Protein AF-A0A8S3F3X9-F1 (afdb_monomer)

Structure (mmCIF, N/CA/C/O backbone):
data_AF-A0A8S3F3X9-F1
#
_entry.id   AF-A0A8S3F3X9-F1
#
loop_
_atom_site.group_PDB
_atom_site.id
_atom_site.type_symbol
_atom_site.label_atom_id
_atom_site.label_alt_id
_atom_site.label_comp_id
_atom_site.label_asym_id
_atom_site.label_entity_id
_atom_site.label_seq_id
_atom_site.pdbx_PDB_ins_code
_atom_site.Cartn_x
_atom_site.Cartn_y
_atom_site.Cartn_z
_atom_site.occupancy
_atom_site.B_iso_or_equiv
_atom_site.auth_seq_id
_atom_site.auth_comp_id
_atom_site.auth_asym_id
_atom_site.auth_atom_id
_atom_site.pdbx_PDB_model_num
ATOM 1 N N . ASN A 1 1 ? 0.896 12.180 5.591 1.00 56.56 1 ASN A N 1
ATOM 2 C CA . ASN A 1 1 ? -0.031 13.074 6.330 1.00 56.56 1 ASN A CA 1
ATOM 3 C C . ASN A 1 1 ? -1.371 12.429 6.670 1.00 56.56 1 ASN A C 1
ATOM 5 O O . ASN A 1 1 ? -1.811 12.623 7.792 1.00 56.56 1 ASN A O 1
ATOM 9 N N . SER A 1 2 ? -2.012 11.654 5.786 1.00 62.88 2 SER A N 1
ATOM 10 C CA . SER A 1 2 ? -3.289 10.974 6.093 1.00 62.88 2 SER A CA 1
ATOM 11 C C . SER A 1 2 ? -3.155 9.834 7.113 1.00 62.88 2 SER A C 1
ATOM 13 O O . SER A 1 2 ? -3.962 9.736 8.025 1.00 62.88 2 SER A O 1
ATOM 15 N N . GLU A 1 3 ? -2.108 9.017 7.008 1.00 59.50 3 GLU A N 1
ATOM 16 C CA . GLU A 1 3 ? -1.919 7.821 7.847 1.00 59.50 3 GLU A CA 1
ATOM 17 C C . GLU A 1 3 ? -1.662 8.149 9.328 1.00 59.50 3 GLU A C 1
ATOM 19 O O . GLU A 1 3 ? -2.286 7.573 10.217 1.00 59.50 3 GLU A O 1
ATOM 24 N N . ALA A 1 4 ? -0.823 9.157 9.597 1.00 69.44 4 ALA A N 1
ATOM 25 C CA . ALA A 1 4 ? -0.619 9.681 10.949 1.00 69.44 4 ALA A CA 1
ATOM 26 C C . ALA A 1 4 ? -1.928 10.240 11.541 1.00 69.44 4 ALA A C 1
ATOM 28 O O . ALA A 1 4 ? -2.273 9.933 12.675 1.00 69.44 4 ALA A O 1
ATOM 29 N N . SER A 1 5 ? -2.714 10.966 10.737 1.00 77.62 5 SER A N 1
ATOM 30 C CA . SER A 1 5 ? -3.999 11.526 11.173 1.00 77.62 5 SER A CA 1
ATOM 31 C C . SER A 1 5 ? -5.045 10.455 11.504 1.00 77.62 5 SER A C 1
ATOM 33 O O . SER A 1 5 ? -5.831 10.651 12.427 1.00 77.62 5 SER A O 1
ATOM 35 N N . ILE A 1 6 ? -5.082 9.344 10.761 1.00 68.62 6 ILE A N 1
ATOM 36 C CA . ILE A 1 6 ? -6.013 8.230 11.012 1.00 68.62 6 ILE A CA 1
ATOM 37 C C . ILE A 1 6 ? -5.612 7.485 12.288 1.00 68.62 6 ILE A C 1
ATOM 39 O O . ILE A 1 6 ? -6.459 7.204 13.137 1.00 68.62 6 ILE A O 1
ATOM 43 N N . ARG A 1 7 ? -4.311 7.228 12.468 1.00 73.06 7 ARG A N 1
ATOM 44 C CA . ARG A 1 7 ? -3.778 6.595 13.679 1.00 73.06 7 ARG A CA 1
ATOM 45 C C . ARG A 1 7 ? -4.083 7.418 14.929 1.00 73.06 7 ARG A C 1
ATOM 47 O O . ARG A 1 7 ? -4.575 6.865 15.910 1.00 73.06 7 ARG A O 1
ATOM 54 N N . ASP A 1 8 ? -3.865 8.728 14.870 1.00 80.75 8 ASP A N 1
ATOM 55 C CA . ASP A 1 8 ? -4.132 9.634 15.990 1.00 80.75 8 ASP A CA 1
ATOM 56 C C . ASP A 1 8 ? -5.632 9.710 16.318 1.00 80.75 8 ASP A C 1
ATOM 58 O O . ASP A 1 8 ? -6.021 9.775 17.487 1.00 80.75 8 ASP A O 1
ATOM 62 N N . GLN A 1 9 ? -6.504 9.668 15.304 1.00 73.12 9 GLN A N 1
ATOM 63 C CA . GLN A 1 9 ? -7.955 9.612 15.508 1.00 73.12 9 GLN A CA 1
ATOM 64 C C . GLN A 1 9 ? -8.395 8.303 16.171 1.00 73.12 9 GLN A C 1
ATOM 66 O O . GLN A 1 9 ? -9.173 8.341 17.127 1.00 73.12 9 GLN A O 1
ATOM 71 N N . LEU A 1 10 ? -7.876 7.162 15.711 1.00 74.12 10 LEU A N 1
ATOM 72 C CA . LEU A 1 10 ? -8.137 5.853 16.314 1.00 74.12 10 LEU A CA 1
ATOM 73 C C . LEU A 1 10 ? -7.656 5.799 17.764 1.00 74.12 10 LEU A C 1
ATOM 75 O O . LEU A 1 10 ? -8.401 5.375 18.648 1.00 74.12 10 LEU A O 1
ATOM 79 N N . GLU A 1 11 ? -6.443 6.277 18.033 1.00 76.50 11 GLU A N 1
ATOM 80 C CA . GLU A 1 11 ? -5.873 6.282 19.377 1.00 76.50 11 GLU A CA 1
ATOM 81 C C . GLU A 1 11 ? -6.683 7.159 20.337 1.00 76.50 11 GLU A C 1
ATOM 83 O O . GLU A 1 11 ? -7.004 6.733 21.451 1.00 76.50 11 GLU A O 1
ATOM 88 N N . ASN A 1 12 ? -7.084 8.353 19.897 1.00 83.19 12 ASN A N 1
ATOM 89 C CA . ASN A 1 12 ? -7.927 9.236 20.697 1.00 83.19 12 ASN A CA 1
ATOM 90 C C . ASN A 1 12 ? -9.311 8.631 20.959 1.00 83.19 12 ASN A C 1
ATOM 92 O O . ASN A 1 12 ? -9.803 8.701 22.087 1.00 83.19 12 ASN A O 1
ATOM 96 N N . ASN A 1 13 ? -9.920 7.988 19.960 1.00 78.94 13 ASN A N 1
ATOM 97 C CA . ASN A 1 13 ? -11.216 7.332 20.124 1.00 78.94 13 ASN A CA 1
ATOM 98 C C . ASN A 1 13 ? -11.130 6.157 21.117 1.00 78.94 13 ASN A C 1
ATOM 100 O O . ASN A 1 13 ? -11.954 6.051 22.029 1.00 78.94 13 ASN A O 1
ATOM 104 N N . MET A 1 14 ? -10.086 5.326 21.012 1.00 75.75 14 MET A N 1
ATOM 105 C CA . MET A 1 14 ? -9.834 4.229 21.953 1.00 75.75 14 MET A CA 1
ATOM 106 C C . MET A 1 14 ? -9.619 4.740 23.379 1.00 75.75 14 MET A C 1
ATOM 108 O O . MET A 1 14 ? -10.237 4.222 24.307 1.00 75.75 14 MET A O 1
ATOM 112 N N . LYS A 1 15 ? -8.800 5.782 23.562 1.00 80.62 15 LYS A N 1
ATOM 113 C CA . LYS A 1 15 ? -8.548 6.392 24.877 1.00 80.62 15 LYS A CA 1
ATOM 114 C C . LYS A 1 15 ? -9.826 6.934 25.514 1.00 80.62 15 LYS A C 1
ATOM 116 O O . LYS A 1 15 ? -10.081 6.668 26.687 1.00 80.62 15 LYS A O 1
ATOM 121 N N . GLN A 1 16 ? -10.652 7.647 24.747 1.00 81.44 16 GLN A N 1
ATOM 122 C CA . GLN A 1 16 ? -11.932 8.172 25.231 1.00 81.44 16 GLN A CA 1
ATOM 123 C C . GLN A 1 16 ? -12.889 7.051 25.651 1.00 81.44 16 GLN A C 1
ATOM 125 O O . GLN A 1 16 ? -13.519 7.132 26.708 1.00 81.44 16 GLN A O 1
ATOM 130 N N . ARG A 1 17 ? -12.968 5.980 24.856 1.00 78.31 17 ARG A N 1
ATOM 131 C CA . ARG A 1 17 ? -13.793 4.810 25.174 1.00 78.31 17 ARG A CA 1
ATOM 132 C C . ARG A 1 17 ? -13.310 4.078 26.422 1.00 78.31 17 ARG A C 1
ATOM 134 O O . ARG A 1 17 ? -14.135 3.735 27.264 1.00 78.31 17 ARG A O 1
ATOM 141 N N . LEU A 1 18 ? -11.999 3.888 26.567 1.00 78.44 18 LEU A N 1
ATOM 142 C CA . LEU A 1 18 ? -11.412 3.227 27.733 1.00 78.44 18 LEU A CA 1
ATOM 143 C C . LEU A 1 18 ? -11.708 4.011 29.020 1.00 78.44 18 LEU A C 1
ATOM 145 O O . LEU A 1 18 ? -12.209 3.448 29.987 1.00 78.44 18 LEU A O 1
ATOM 149 N N . ALA A 1 19 ? -11.502 5.331 28.992 1.00 79.56 19 ALA A N 1
ATOM 150 C CA . ALA A 1 19 ? -11.793 6.200 30.130 1.00 79.56 19 ALA A CA 1
ATOM 151 C C . ALA A 1 19 ? -13.286 6.188 30.512 1.00 79.56 19 ALA A C 1
ATOM 153 O O . ALA A 1 19 ? -13.631 6.181 31.695 1.00 79.56 19 ALA A O 1
ATOM 154 N N . SER A 1 20 ? -14.184 6.155 29.520 1.00 81.69 20 SER A N 1
ATOM 155 C CA . SER A 1 20 ? -15.629 6.061 29.756 1.00 81.69 20 SER A CA 1
ATOM 156 C C . SER A 1 20 ? -16.029 4.734 30.413 1.00 81.69 20 SER A C 1
ATOM 158 O O . SER A 1 20 ? -16.828 4.734 31.355 1.00 81.69 20 SER A O 1
ATOM 160 N N . LEU A 1 21 ? -15.447 3.617 29.962 1.00 79.19 21 LEU A N 1
ATOM 161 C CA . LEU A 1 21 ? -15.660 2.295 30.556 1.00 79.19 21 LEU A CA 1
ATOM 162 C C . LEU A 1 21 ? -15.164 2.232 31.998 1.00 79.19 21 LEU A C 1
ATOM 164 O O . LEU A 1 21 ? -15.901 1.772 32.870 1.00 79.19 21 LEU A O 1
ATOM 168 N N . ASP A 1 22 ? -13.954 2.726 32.260 1.00 79.19 22 ASP A N 1
ATOM 169 C CA . ASP A 1 22 ? -13.369 2.719 33.602 1.00 79.19 22 ASP A CA 1
ATOM 170 C C . ASP A 1 22 ? -14.206 3.538 34.586 1.00 79.19 22 ASP A C 1
ATOM 172 O O . ASP A 1 22 ? -14.532 3.056 35.674 1.00 79.19 22 ASP A O 1
ATOM 176 N N . HIS A 1 23 ? -14.641 4.738 34.188 1.00 83.75 23 HIS A N 1
ATOM 177 C CA . HIS A 1 23 ? -15.492 5.580 35.029 1.00 83.75 23 HIS A CA 1
ATOM 178 C C . HIS A 1 23 ? -16.805 4.881 35.405 1.00 83.75 23 HIS A C 1
ATOM 180 O O . HIS A 1 23 ? -17.242 4.905 36.557 1.00 83.75 23 HIS A O 1
ATOM 186 N N . ARG A 1 24 ? -17.443 4.216 34.442 1.00 76.06 24 ARG A N 1
ATOM 187 C CA . ARG A 1 24 ? -18.696 3.505 34.701 1.00 76.06 24 ARG A CA 1
ATOM 188 C C . ARG A 1 24 ? -18.467 2.257 35.544 1.00 76.06 24 ARG A C 1
ATOM 190 O O . ARG A 1 24 ? -19.295 1.955 36.401 1.00 76.06 24 ARG A O 1
ATOM 197 N N . ARG A 1 25 ? -17.379 1.510 35.304 1.00 80.69 25 ARG A N 1
ATOM 198 C CA . ARG A 1 25 ? -17.030 0.314 36.088 1.00 80.69 25 ARG A CA 1
ATOM 199 C C . ARG A 1 25 ? -16.875 0.698 37.553 1.00 80.69 25 ARG A C 1
ATOM 201 O O . ARG A 1 25 ? -17.408 0.013 38.421 1.00 80.69 25 ARG A O 1
ATOM 208 N N . GLN A 1 26 ? -16.206 1.818 37.803 1.00 83.75 26 GLN A N 1
ATOM 209 C CA . GLN A 1 26 ? -16.045 2.379 39.134 1.00 83.75 26 GLN A CA 1
ATOM 210 C C . GLN A 1 26 ? -17.400 2.684 39.789 1.00 83.75 26 GLN A C 1
ATOM 212 O O . GLN A 1 26 ? -17.652 2.248 40.911 1.00 83.75 26 GLN A O 1
ATOM 217 N N . LYS A 1 27 ? -18.326 3.308 39.053 1.00 83.75 27 LYS A N 1
ATOM 218 C CA . LYS A 1 27 ? -19.690 3.564 39.536 1.00 83.75 27 LYS A CA 1
ATOM 219 C C . LYS A 1 27 ? -20.461 2.280 39.881 1.00 83.75 27 LYS A C 1
ATOM 221 O O . LYS A 1 27 ? -21.170 2.235 40.884 1.00 83.75 27 LYS A O 1
ATOM 226 N N . LEU A 1 28 ? -20.312 1.221 39.081 1.00 79.38 28 LEU A N 1
ATOM 227 C CA . LEU A 1 28 ? -20.947 -0.071 39.360 1.00 79.38 28 LEU A CA 1
ATOM 228 C C . LEU A 1 28 ? -20.386 -0.710 40.638 1.00 79.38 28 LEU A C 1
ATOM 230 O O . LEU A 1 28 ? -21.149 -1.234 41.448 1.00 79.38 28 LEU A O 1
ATOM 234 N N . ILE A 1 29 ? -19.065 -0.634 40.835 1.00 75.56 29 ILE A N 1
ATOM 235 C CA . ILE A 1 29 ? -18.398 -1.098 42.058 1.00 75.56 29 ILE A CA 1
ATOM 236 C C . ILE A 1 29 ? -18.962 -0.347 43.268 1.00 75.56 29 ILE A C 1
ATOM 238 O O . ILE A 1 29 ? -19.386 -0.983 44.231 1.00 75.56 29 ILE A O 1
ATOM 242 N N . GLU A 1 30 ? -19.052 0.980 43.194 1.00 83.25 30 GLU A N 1
ATOM 243 C CA . GLU A 1 30 ? -19.591 1.824 44.266 1.00 83.25 30 GLU A CA 1
ATOM 244 C C . GLU A 1 30 ? -21.051 1.487 44.599 1.00 83.25 30 GLU A C 1
ATOM 246 O O . GLU A 1 30 ? -21.385 1.282 45.767 1.00 83.25 30 GLU A O 1
ATOM 251 N N . GLN A 1 31 ? -21.919 1.345 43.591 1.00 81.94 31 GLN A N 1
ATOM 252 C CA . GLN A 1 31 ? -23.323 0.982 43.817 1.00 81.94 31 GLN A CA 1
ATOM 253 C C . GLN A 1 31 ? -23.474 -0.445 44.355 1.00 81.94 31 GLN A C 1
ATOM 255 O O . GLN A 1 31 ? -24.313 -0.678 45.222 1.00 81.94 31 GLN A O 1
ATOM 260 N N . SER A 1 32 ? -22.636 -1.389 43.915 1.00 75.38 32 SER A N 1
ATOM 261 C CA . S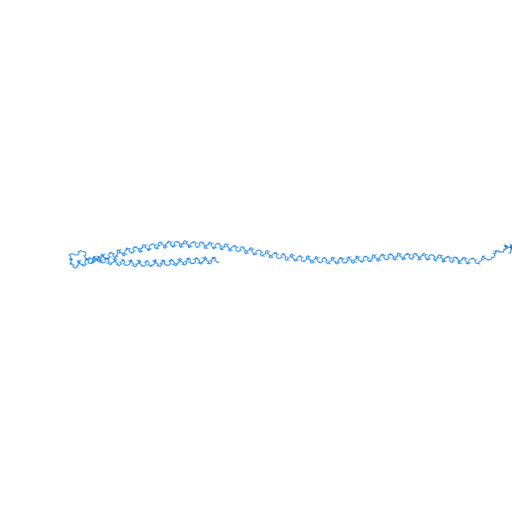ER A 1 32 ? -22.632 -2.749 44.467 1.00 75.38 32 SER A CA 1
ATOM 262 C C . SER A 1 32 ? -22.188 -2.779 45.933 1.00 75.38 32 SER A C 1
ATOM 264 O O . SER A 1 32 ? -22.806 -3.467 46.742 1.00 75.38 32 SER A O 1
ATOM 266 N N . ALA A 1 33 ? -21.177 -1.985 46.300 1.00 78.81 33 ALA A N 1
ATOM 267 C CA . ALA A 1 33 ? -20.708 -1.870 47.675 1.00 78.81 33 ALA A CA 1
ATOM 268 C C . ALA A 1 33 ? -21.786 -1.245 48.572 1.00 78.81 33 ALA A C 1
ATOM 270 O O . ALA A 1 33 ? -22.088 -1.792 49.631 1.00 78.81 33 ALA A O 1
ATOM 271 N N . SER A 1 34 ? -22.428 -0.166 48.105 1.00 82.94 34 SER A N 1
ATOM 272 C CA . SER A 1 34 ? -23.569 0.463 48.785 1.00 82.94 34 SER A CA 1
ATOM 273 C C . SER A 1 34 ? -24.697 -0.540 49.034 1.00 82.94 34 SER A C 1
ATOM 275 O O . SER A 1 34 ? -25.226 -0.628 50.143 1.00 82.94 34 SER A O 1
ATOM 277 N N . LEU A 1 35 ? -25.036 -1.343 48.020 1.00 81.12 35 LEU A N 1
ATOM 278 C CA . LEU A 1 35 ? -26.083 -2.351 48.129 1.00 81.12 35 LEU A CA 1
ATOM 279 C C . LEU A 1 35 ? -25.728 -3.429 49.168 1.00 81.12 35 LEU A C 1
ATOM 281 O O . LEU A 1 35 ? -26.576 -3.802 49.974 1.00 81.12 35 LEU A O 1
ATOM 285 N N . VAL A 1 36 ? -24.478 -3.904 49.187 1.00 78.25 36 VAL A N 1
ATOM 286 C CA . VAL A 1 36 ? -23.997 -4.885 50.178 1.00 78.25 36 VAL A CA 1
ATOM 287 C C . VAL A 1 36 ? -24.115 -4.336 51.600 1.00 78.25 36 VAL A C 1
ATOM 289 O O . VAL A 1 36 ? -24.629 -5.032 52.476 1.00 78.25 36 VAL A O 1
ATOM 292 N N . THR A 1 37 ? -23.704 -3.086 51.830 1.00 83.00 37 THR A N 1
ATOM 293 C CA . THR A 1 37 ? -23.859 -2.426 53.135 1.00 83.00 37 THR A CA 1
ATOM 294 C C . THR A 1 37 ? -25.327 -2.372 53.553 1.00 83.00 37 THR A C 1
ATOM 296 O O . THR A 1 37 ? -25.666 -2.782 54.663 1.00 83.00 37 THR A O 1
ATOM 299 N N . ARG A 1 38 ? -26.215 -1.960 52.643 1.00 80.19 38 ARG A N 1
ATOM 300 C CA . ARG A 1 38 ? -27.658 -1.869 52.895 1.00 80.19 38 ARG A CA 1
ATOM 301 C C . ARG A 1 38 ? -28.284 -3.228 53.229 1.00 80.19 38 ARG A C 1
ATOM 303 O O . ARG A 1 38 ? -29.121 -3.314 54.122 1.00 80.19 38 ARG A O 1
ATOM 310 N N . VAL A 1 39 ? -27.884 -4.302 52.543 1.00 77.06 39 VAL A N 1
ATOM 311 C CA . VAL A 1 39 ? -28.345 -5.669 52.858 1.00 77.06 39 VAL A CA 1
ATOM 312 C C . VAL A 1 39 ? -27.970 -6.055 54.286 1.00 77.06 39 VAL A C 1
ATOM 314 O O . VAL A 1 39 ? -28.797 -6.623 55.003 1.00 77.06 39 VAL A O 1
ATOM 317 N N . GLU A 1 40 ? -26.753 -5.730 54.723 1.00 80.62 40 GLU A N 1
ATOM 318 C CA . GLU A 1 40 ? -26.319 -6.042 56.084 1.00 80.62 40 GLU A CA 1
ATOM 319 C C . GLU A 1 40 ? -27.076 -5.200 57.126 1.00 80.62 40 GLU A C 1
ATOM 321 O O . GLU A 1 40 ? -27.506 -5.737 58.147 1.00 80.62 40 GLU A O 1
ATOM 326 N N . GLU A 1 41 ? -27.357 -3.923 56.844 1.00 81.75 41 GLU A N 1
ATOM 327 C CA . GLU A 1 41 ? -28.206 -3.071 57.694 1.00 81.75 41 GLU A CA 1
ATOM 328 C C . GLU A 1 41 ? -29.628 -3.633 57.843 1.00 81.75 41 GLU A C 1
ATOM 330 O O . GLU A 1 41 ? -30.140 -3.763 58.958 1.00 81.75 41 GLU A O 1
ATOM 335 N N . VAL A 1 42 ? -30.251 -4.038 56.732 1.00 78.44 42 VAL A N 1
ATOM 336 C CA . VAL A 1 42 ? -31.587 -4.656 56.708 1.00 78.44 42 VAL A CA 1
ATOM 337 C C . VAL A 1 42 ? -31.593 -5.970 57.497 1.00 78.44 42 VAL A C 1
ATOM 339 O O . VAL A 1 42 ? -32.539 -6.248 58.242 1.00 78.44 42 VAL A O 1
ATOM 342 N N . LYS A 1 43 ? -30.532 -6.775 57.397 1.00 76.81 43 LYS A N 1
ATOM 343 C CA . LYS A 1 43 ? -30.370 -8.027 58.151 1.00 76.81 43 LYS A CA 1
ATOM 344 C C . LYS A 1 43 ? -30.238 -7.781 59.656 1.00 76.81 43 LYS A C 1
ATOM 346 O O . LYS A 1 43 ? -30.899 -8.474 60.434 1.00 76.81 43 LYS A O 1
ATOM 351 N N . ILE A 1 44 ? -29.461 -6.776 60.067 1.00 80.31 44 ILE A N 1
ATOM 352 C CA . ILE A 1 44 ? -29.349 -6.352 61.472 1.00 80.31 44 ILE A CA 1
ATOM 353 C C . ILE A 1 44 ? -30.710 -5.863 61.989 1.00 80.31 44 ILE A C 1
ATOM 355 O O . ILE A 1 44 ? -31.160 -6.311 63.046 1.00 80.31 44 ILE A O 1
ATOM 359 N N . ALA A 1 45 ? -31.407 -5.013 61.227 1.00 77.94 45 ALA A N 1
ATOM 360 C CA . ALA A 1 45 ? -32.733 -4.507 61.586 1.00 77.94 45 ALA A CA 1
ATOM 361 C C . ALA A 1 45 ? -33.767 -5.640 61.724 1.00 77.94 45 ALA A C 1
ATOM 363 O O . ALA A 1 45 ? -34.530 -5.678 62.689 1.00 77.94 45 ALA A O 1
ATOM 364 N N . THR A 1 46 ? -33.741 -6.618 60.813 1.00 76.38 46 THR A N 1
ATOM 365 C CA . THR A 1 46 ? -34.610 -7.806 60.866 1.00 76.38 46 THR A CA 1
ATOM 366 C C . THR A 1 46 ? -34.337 -8.651 62.112 1.00 76.38 46 THR A C 1
ATOM 368 O O . THR A 1 46 ? -35.271 -9.119 62.766 1.00 76.38 46 THR A O 1
ATOM 371 N N . ALA A 1 47 ? -33.064 -8.846 62.472 1.00 76.38 47 ALA A N 1
ATOM 372 C CA . ALA A 1 47 ? -32.683 -9.590 63.670 1.00 76.38 47 ALA A CA 1
ATOM 373 C C . ALA A 1 47 ? -33.133 -8.879 64.959 1.00 76.38 47 ALA A C 1
ATOM 375 O O . ALA A 1 47 ? -33.671 -9.528 65.861 1.00 76.38 47 ALA A O 1
ATOM 376 N N . ALA A 1 48 ? -32.977 -7.552 65.025 1.00 78.31 48 ALA A N 1
ATOM 377 C CA . ALA A 1 48 ? -33.451 -6.735 66.142 1.00 78.31 48 ALA A CA 1
ATOM 378 C C . ALA A 1 48 ? -34.979 -6.810 66.287 1.00 78.31 48 ALA A C 1
ATOM 380 O O . ALA A 1 48 ? -35.491 -7.082 67.375 1.00 78.31 48 ALA A O 1
ATOM 381 N N . TRP A 1 49 ? -35.704 -6.674 65.175 1.00 78.25 49 TRP A N 1
ATOM 382 C CA . TRP A 1 49 ? -37.157 -6.813 65.140 1.00 78.25 49 TRP A CA 1
ATOM 383 C C . TRP A 1 49 ? -37.622 -8.195 65.617 1.00 78.25 49 TRP A C 1
ATOM 385 O O . TRP A 1 49 ? -38.505 -8.294 66.472 1.00 78.25 49 TRP A O 1
ATOM 395 N N . LYS A 1 50 ? -36.983 -9.269 65.133 1.00 77.31 50 LYS A N 1
ATOM 396 C CA . LYS A 1 50 ? -37.275 -10.644 65.562 1.00 77.31 50 LYS A CA 1
ATOM 397 C C . LYS A 1 50 ? -37.086 -10.815 67.071 1.00 77.31 50 LYS A C 1
ATOM 399 O O . LYS A 1 50 ? -37.962 -11.380 67.717 1.00 77.31 50 LYS A O 1
ATOM 404 N N . SER A 1 51 ? -35.989 -10.296 67.628 1.00 78.69 51 SER A N 1
ATOM 405 C CA . SER A 1 51 ? -35.718 -10.324 69.074 1.00 78.69 51 SER A CA 1
ATOM 406 C C . SER A 1 51 ? -36.783 -9.568 69.879 1.00 78.69 51 SER A C 1
ATOM 408 O O . SER A 1 51 ? -37.250 -10.046 70.917 1.00 78.69 51 SER A O 1
ATOM 410 N N . ASN A 1 52 ? -37.223 -8.406 69.386 1.00 76.31 52 ASN A N 1
ATOM 411 C CA . ASN A 1 52 ? -38.276 -7.620 70.027 1.00 76.31 52 ASN A CA 1
ATOM 412 C C . ASN A 1 52 ? -39.620 -8.363 70.047 1.00 76.31 52 ASN A C 1
ATOM 414 O O . ASN A 1 52 ? -40.316 -8.308 71.058 1.00 76.31 52 ASN A O 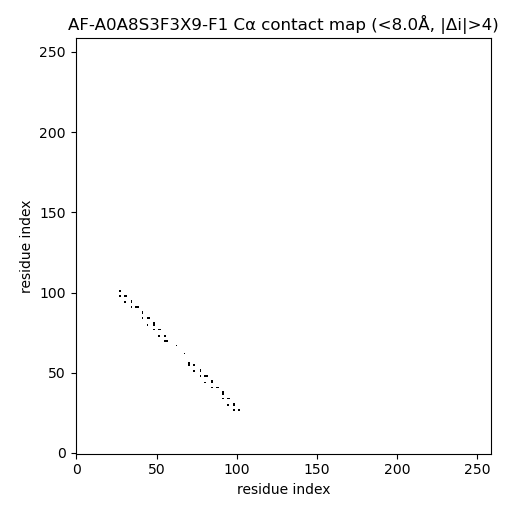1
ATOM 418 N N . LEU A 1 53 ? -39.955 -9.094 68.979 1.00 71.31 53 LEU A N 1
ATOM 419 C CA . LEU A 1 53 ? -41.166 -9.917 68.889 1.00 71.31 53 LEU A CA 1
ATOM 420 C C . LEU A 1 53 ? -41.135 -11.152 69.792 1.00 71.31 53 LEU A C 1
ATOM 422 O O . LEU A 1 53 ? -42.105 -11.412 70.500 1.00 71.31 53 LEU A O 1
ATOM 426 N N . THR A 1 54 ? -40.040 -11.917 69.780 1.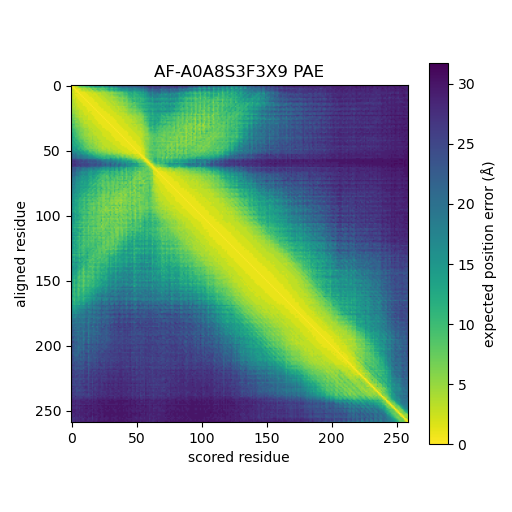00 73.25 54 THR A N 1
ATOM 427 C CA . THR A 1 54 ? -39.944 -13.181 70.534 1.00 73.25 54 THR A CA 1
ATOM 428 C C . THR A 1 54 ? -39.987 -12.985 72.045 1.00 73.25 54 THR A C 1
ATOM 430 O O . THR A 1 54 ? -40.329 -13.911 72.770 1.00 73.25 54 THR A O 1
ATOM 433 N N . ASN A 1 55 ? -39.650 -11.787 72.519 1.00 70.94 55 ASN A N 1
ATOM 434 C CA . ASN A 1 55 ? -39.599 -11.463 73.939 1.00 70.94 55 ASN A CA 1
ATOM 435 C C . ASN A 1 55 ? -40.875 -10.772 74.459 1.00 70.94 55 ASN A C 1
ATOM 437 O O . ASN A 1 55 ? -40.870 -10.288 75.592 1.00 70.94 55 ASN A O 1
ATOM 441 N N . LEU A 1 56 ? -41.945 -10.672 73.661 1.00 70.81 56 LEU A N 1
ATOM 442 C CA . LEU A 1 56 ? -43.221 -10.122 74.125 1.00 70.81 56 LEU A CA 1
ATOM 443 C C . LEU A 1 56 ? -43.903 -11.114 75.092 1.00 70.81 56 LEU A C 1
ATOM 445 O O . LEU A 1 56 ? -44.057 -12.284 74.739 1.00 70.81 56 LEU A O 1
ATOM 449 N N . PRO A 1 57 ? -44.365 -10.680 76.281 1.00 64.88 57 PRO A N 1
ATOM 450 C CA . PRO A 1 57 ? -45.117 -11.521 77.213 1.00 64.88 57 PRO A CA 1
ATOM 451 C C . PRO A 1 57 ? -46.562 -11.708 76.718 1.00 64.88 57 PRO A C 1
ATOM 453 O O . PRO A 1 57 ? -47.519 -11.186 77.286 1.00 64.88 57 PRO A O 1
ATOM 456 N N . ILE A 1 58 ? -46.733 -12.422 75.607 1.00 59.97 58 ILE A N 1
ATOM 457 C CA . ILE A 1 58 ? -48.043 -12.709 75.021 1.00 59.97 58 ILE A CA 1
ATOM 458 C C . ILE A 1 58 ? -48.602 -13.949 75.731 1.00 59.97 58 ILE A C 1
ATOM 460 O O . ILE A 1 58 ? -48.148 -15.062 75.487 1.00 59.97 58 ILE A O 1
ATOM 464 N N . GLY A 1 59 ? -49.573 -13.755 76.631 1.00 56.00 59 GLY A N 1
ATOM 465 C CA . GLY A 1 59 ? -50.341 -14.851 77.242 1.00 56.00 59 GLY A CA 1
ATOM 466 C C . GLY A 1 59 ? -50.036 -15.192 78.706 1.00 56.00 59 GLY A C 1
ATOM 467 O O . GLY A 1 59 ? -50.533 -16.204 79.193 1.00 56.00 59 GLY A O 1
ATOM 468 N N . GLN A 1 60 ? -49.269 -14.378 79.439 1.00 58.91 60 GLN A N 1
ATOM 469 C CA . GLN A 1 60 ? -49.103 -14.582 80.884 1.00 58.91 60 GLN A CA 1
ATOM 470 C C . GLN A 1 60 ? -50.316 -14.037 81.657 1.00 58.91 60 GLN A C 1
ATOM 472 O O . GLN A 1 60 ? -50.631 -12.852 81.598 1.00 58.91 60 GLN A O 1
ATOM 477 N N . SER A 1 61 ? -50.990 -14.905 82.413 1.00 51.06 61 SER A N 1
ATOM 478 C CA . SER A 1 61 ? -52.244 -14.646 83.142 1.00 51.06 61 SER A CA 1
ATOM 479 C C . SER A 1 61 ? -52.104 -13.770 84.404 1.00 51.06 61 SER A C 1
ATOM 481 O O . SER A 1 61 ? -53.010 -13.735 85.231 1.00 51.06 61 SER A O 1
ATOM 483 N N . GLY A 1 62 ? -50.987 -13.053 84.557 1.00 59.06 62 GLY A N 1
ATOM 484 C CA . GLY A 1 62 ? -50.661 -12.210 85.715 1.00 59.06 62 GLY A CA 1
ATOM 485 C C . GLY A 1 62 ? -50.074 -10.858 85.311 1.00 59.06 62 GLY A C 1
ATOM 486 O O . GLY A 1 62 ? -49.037 -10.457 85.831 1.00 59.06 62 GLY A O 1
ATOM 487 N N . LEU A 1 63 ? -50.691 -10.181 84.341 1.00 62.06 63 LEU A N 1
ATOM 488 C CA . LEU A 1 63 ? -50.268 -8.852 83.892 1.00 62.06 63 LEU A CA 1
ATOM 489 C C . LEU A 1 63 ? -50.530 -7.808 84.986 1.00 62.06 63 LEU A C 1
ATOM 491 O O . LEU A 1 63 ? -51.668 -7.406 85.222 1.00 62.06 63 LEU A O 1
ATOM 495 N N . THR A 1 64 ? -49.466 -7.352 85.643 1.00 71.06 64 THR A N 1
ATOM 496 C CA . THR A 1 64 ? -49.504 -6.132 86.454 1.00 71.06 64 THR A CA 1
ATOM 497 C C . THR A 1 64 ? -49.578 -4.901 85.540 1.00 71.06 64 THR A C 1
ATOM 499 O O . THR A 1 64 ? -49.267 -4.973 84.346 1.00 71.06 64 THR A O 1
ATOM 502 N N . VAL A 1 65 ? -49.982 -3.748 86.088 1.00 73.75 65 VAL A N 1
ATOM 503 C CA . VAL A 1 65 ? -50.032 -2.470 85.347 1.00 73.75 65 VAL A CA 1
ATOM 504 C C . VAL A 1 65 ? -48.675 -2.142 84.705 1.00 73.75 65 VAL A C 1
ATOM 506 O O . VAL A 1 65 ? -48.635 -1.692 83.560 1.00 73.75 65 VAL A O 1
ATOM 509 N N . ASP A 1 66 ? -47.572 -2.455 85.388 1.00 76.19 66 ASP A N 1
ATOM 510 C CA . ASP A 1 66 ? -46.211 -2.235 84.886 1.00 76.19 66 ASP A CA 1
ATOM 511 C C . ASP A 1 66 ? -45.893 -3.098 83.658 1.00 76.19 66 ASP A C 1
ATOM 513 O O . ASP A 1 66 ? -45.429 -2.573 82.646 1.00 76.19 66 ASP A O 1
ATOM 517 N N . VAL A 1 67 ? -46.237 -4.392 83.680 1.00 74.38 67 VAL A N 1
ATOM 518 C CA . VAL A 1 67 ? -46.027 -5.297 82.532 1.00 74.38 67 VAL A CA 1
ATOM 519 C C . VAL A 1 67 ? -46.900 -4.882 81.341 1.00 74.38 67 VAL A C 1
ATOM 521 O O . VAL A 1 67 ? -46.479 -4.985 80.188 1.00 74.38 67 VAL A O 1
ATOM 524 N N . SER A 1 68 ? -48.101 -4.352 81.593 1.00 74.50 68 SER A N 1
ATOM 525 C CA . SER A 1 68 ? -48.966 -3.812 80.537 1.00 74.50 68 SER A CA 1
ATOM 526 C C . SER A 1 68 ? -48.393 -2.539 79.900 1.00 74.50 68 SER A C 1
ATOM 528 O O . SER A 1 68 ? -48.487 -2.370 78.680 1.00 74.50 68 SER A O 1
ATOM 530 N N . ASN A 1 69 ? -47.804 -1.640 80.693 1.00 80.19 69 ASN A N 1
ATOM 531 C CA . ASN A 1 69 ? -47.143 -0.437 80.181 1.00 80.19 69 ASN A CA 1
ATOM 532 C C . ASN A 1 69 ? -45.888 -0.797 79.375 1.00 80.19 69 ASN A C 1
ATOM 534 O O . ASN A 1 69 ? -45.709 -0.296 78.263 1.00 80.19 69 ASN A O 1
ATOM 538 N N . GLU A 1 70 ? -45.084 -1.738 79.871 1.00 80.25 70 GLU A N 1
ATOM 539 C CA . GLU A 1 70 ? -43.902 -2.241 79.169 1.00 80.25 70 GLU A CA 1
ATOM 540 C C . GLU A 1 70 ? -44.276 -2.907 77.834 1.00 80.25 70 GLU A C 1
ATOM 542 O O . GLU A 1 70 ? -43.660 -2.637 76.798 1.00 80.25 70 GLU A O 1
ATOM 547 N N . LEU A 1 71 ? -45.340 -3.718 77.815 1.00 80.69 71 LEU A N 1
ATOM 548 C CA . LEU A 1 71 ? -45.868 -4.315 76.588 1.00 80.69 71 LEU A CA 1
ATOM 549 C C . LEU A 1 71 ? -46.293 -3.235 75.580 1.00 80.69 71 LEU A C 1
ATOM 551 O O . LEU A 1 71 ? -45.950 -3.328 74.400 1.00 80.69 71 LEU A O 1
ATOM 555 N N . ARG A 1 72 ? -46.988 -2.183 76.030 1.00 80.62 72 ARG A N 1
ATOM 556 C CA . ARG A 1 72 ? -47.428 -1.072 75.171 1.00 80.62 72 ARG A CA 1
ATOM 557 C C . ARG A 1 72 ? -46.250 -0.308 74.564 1.00 80.62 72 ARG A C 1
ATOM 559 O O . ARG A 1 72 ? -46.270 -0.003 73.367 1.00 80.62 72 ARG A O 1
ATOM 566 N N . GLU A 1 73 ? -45.212 -0.027 75.347 1.00 83.62 73 GLU A N 1
ATOM 567 C CA . GLU A 1 73 ? -43.990 0.614 74.848 1.00 83.62 73 GLU A CA 1
ATOM 568 C C . GLU A 1 73 ? -43.246 -0.266 73.841 1.00 83.62 73 GLU A C 1
ATOM 570 O O . GLU A 1 73 ? -42.745 0.224 72.828 1.00 83.62 73 GLU A O 1
ATOM 575 N N . ARG A 1 74 ? -43.172 -1.579 74.083 1.00 80.44 74 ARG A N 1
ATOM 576 C CA . ARG A 1 74 ? -42.518 -2.521 73.162 1.00 80.44 74 ARG A CA 1
ATOM 577 C C . ARG A 1 74 ? -43.292 -2.672 71.858 1.00 80.44 74 ARG A C 1
ATOM 579 O O . ARG A 1 74 ? -42.675 -2.616 70.801 1.00 80.44 74 ARG A O 1
ATOM 586 N N . VAL A 1 75 ? -44.621 -2.758 71.904 1.00 78.19 75 VAL A N 1
ATOM 587 C CA . VAL A 1 75 ? -45.470 -2.751 70.699 1.00 78.19 75 VAL A CA 1
ATOM 588 C C . VAL A 1 75 ? -45.297 -1.448 69.913 1.00 78.19 75 VAL A C 1
ATOM 590 O O . VAL A 1 75 ? -45.194 -1.479 68.687 1.00 78.19 75 VAL A O 1
ATOM 593 N N . THR A 1 76 ? -45.192 -0.308 70.603 1.00 82.12 76 THR A N 1
ATOM 594 C CA . THR A 1 76 ? -44.944 0.991 69.956 1.00 82.12 76 THR A CA 1
ATOM 595 C C . THR A 1 76 ? -43.579 1.021 69.262 1.00 82.12 76 THR A C 1
ATOM 597 O O . THR A 1 76 ? -43.502 1.420 68.100 1.00 82.12 76 THR A O 1
ATOM 600 N N . ARG A 1 77 ? -42.521 0.530 69.923 1.00 82.19 77 ARG A N 1
ATOM 601 C CA . ARG A 1 77 ? -41.176 0.398 69.331 1.00 82.19 77 ARG A CA 1
ATOM 602 C C . ARG A 1 77 ? -41.167 -0.540 68.124 1.00 82.19 77 ARG A C 1
ATOM 604 O O . ARG A 1 77 ? -40.701 -0.150 67.062 1.00 82.19 77 ARG A O 1
ATOM 611 N N . VAL A 1 78 ? -41.781 -1.720 68.234 1.00 78.38 78 VAL A N 1
ATOM 612 C CA . VAL A 1 78 ? -41.912 -2.674 67.117 1.00 78.38 78 VAL A CA 1
ATOM 613 C C . VAL A 1 78 ? -42.659 -2.049 65.935 1.00 78.38 78 VAL A C 1
ATOM 615 O O . VAL A 1 78 ? -42.261 -2.238 64.790 1.00 78.38 78 VAL A O 1
ATOM 618 N N . SER A 1 79 ? -43.712 -1.266 66.185 1.00 77.00 79 SER A N 1
ATOM 619 C CA . SER A 1 79 ? -44.442 -0.556 65.127 1.00 77.00 79 SER A CA 1
ATOM 620 C C . SER A 1 79 ? -43.568 0.473 64.397 1.00 77.00 79 SER A C 1
ATOM 622 O O . SER A 1 79 ? -43.656 0.604 63.175 1.00 77.00 79 SER A O 1
ATOM 624 N N . GLN A 1 80 ? -42.704 1.188 65.124 1.00 84.19 80 GLN A N 1
ATOM 625 C CA . GLN A 1 80 ? -41.744 2.130 64.540 1.00 84.19 80 GLN A CA 1
ATOM 626 C C . GLN A 1 80 ? -40.655 1.407 63.734 1.00 84.19 80 GLN A C 1
ATOM 628 O O . GLN A 1 80 ? -40.370 1.821 62.608 1.00 84.19 80 GLN A O 1
ATOM 633 N N . ASP A 1 81 ? -40.121 0.300 64.255 1.00 81.31 81 ASP A N 1
ATOM 634 C CA . ASP A 1 81 ? -39.121 -0.527 63.568 1.00 81.31 81 ASP A CA 1
ATOM 635 C C . ASP A 1 81 ? -39.668 -1.086 62.246 1.00 81.31 81 ASP A C 1
ATOM 637 O O . ASP A 1 81 ? -38.985 -1.024 61.226 1.00 81.31 81 ASP A O 1
ATOM 641 N N . VAL A 1 82 ? -40.923 -1.557 62.224 1.00 77.50 82 VAL A N 1
ATOM 642 C CA . VAL A 1 82 ? -41.585 -2.045 60.997 1.00 77.50 82 VAL A CA 1
ATOM 643 C C . VAL A 1 82 ? -41.705 -0.938 59.951 1.00 77.50 82 VAL A C 1
ATOM 645 O O . VAL A 1 82 ? -41.416 -1.172 58.779 1.00 77.50 82 VAL A O 1
ATOM 648 N N . LYS A 1 83 ? -42.089 0.280 60.355 1.00 81.25 83 LYS A N 1
ATOM 649 C CA . LYS A 1 83 ? -42.180 1.420 59.428 1.00 81.25 83 LYS A CA 1
ATOM 650 C C . LYS A 1 83 ? -40.818 1.798 58.856 1.00 81.25 83 LYS A C 1
ATOM 652 O O . LYS A 1 83 ? -40.719 2.064 57.661 1.00 81.25 83 LYS A O 1
ATOM 657 N N . LYS A 1 84 ? -39.773 1.815 59.690 1.00 85.31 84 LYS A N 1
ATOM 658 C CA . LYS A 1 84 ? -38.405 2.086 59.233 1.00 85.31 84 LYS A CA 1
ATOM 659 C C . LYS A 1 84 ? -37.937 1.006 58.254 1.00 85.31 84 LYS A C 1
ATOM 661 O O . LYS A 1 84 ? -37.491 1.334 57.161 1.00 85.31 84 LYS A O 1
ATOM 666 N N . PHE A 1 85 ? -38.141 -0.263 58.598 1.00 81.06 85 PHE A N 1
ATOM 667 C CA . PHE A 1 85 ? -37.807 -1.394 57.737 1.00 81.06 85 PHE A CA 1
ATOM 668 C C . PHE A 1 85 ? -38.523 -1.336 56.379 1.00 81.06 85 PHE A C 1
ATOM 670 O O . PHE A 1 85 ? -37.914 -1.609 55.348 1.00 81.06 85 PHE A O 1
ATOM 677 N N . GLU A 1 86 ? -39.799 -0.941 56.345 1.00 77.00 86 GLU A N 1
ATOM 678 C CA . GLU A 1 86 ? -40.540 -0.767 55.090 1.00 77.00 86 GLU A CA 1
ATOM 679 C C . GLU A 1 86 ? -39.905 0.308 54.189 1.00 77.00 86 GLU A C 1
ATOM 681 O O . GLU A 1 86 ? -39.800 0.122 52.974 1.00 77.00 86 GLU A O 1
ATOM 686 N N . ILE A 1 87 ? -39.454 1.423 54.775 1.00 86.19 87 ILE A N 1
ATOM 687 C CA . ILE A 1 87 ? -38.752 2.496 54.056 1.00 86.19 87 ILE A CA 1
ATOM 688 C C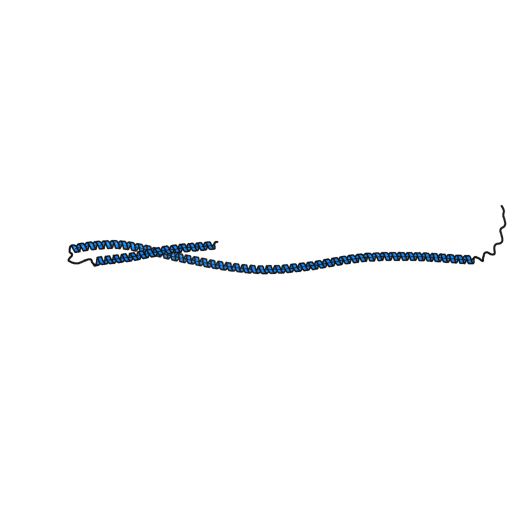 . ILE A 1 87 ? -37.395 1.997 53.539 1.00 86.19 87 ILE A C 1
ATOM 690 O O . ILE A 1 87 ? -37.081 2.188 52.359 1.00 86.19 87 ILE A O 1
ATOM 694 N N . ASP A 1 88 ? -36.622 1.313 54.382 1.00 81.38 88 ASP A N 1
ATOM 695 C CA . ASP A 1 88 ? -35.307 0.774 54.020 1.00 81.38 88 ASP A CA 1
ATOM 696 C C . ASP A 1 88 ? -35.431 -0.250 52.877 1.00 81.38 88 ASP A C 1
ATOM 698 O O . ASP A 1 88 ? -34.674 -0.193 51.903 1.00 81.38 88 ASP A O 1
ATOM 702 N N . MET A 1 89 ? -36.454 -1.113 52.922 1.00 80.31 89 MET A N 1
ATOM 703 C CA . MET A 1 89 ? -36.751 -2.100 51.880 1.00 80.31 89 MET A CA 1
ATOM 704 C C . MET A 1 89 ? -37.168 -1.447 50.556 1.00 80.31 89 MET A C 1
ATOM 706 O O . MET A 1 89 ? -36.678 -1.837 49.496 1.00 80.31 89 MET A O 1
ATOM 710 N N . LYS A 1 90 ? -38.032 -0.422 50.583 1.00 83.44 90 LYS A N 1
ATOM 711 C CA . LYS A 1 90 ? -38.402 0.331 49.367 1.00 83.44 90 LYS A CA 1
ATOM 712 C C . LYS A 1 90 ? -37.182 0.969 48.716 1.00 83.44 90 LYS A C 1
ATOM 714 O O . LYS A 1 90 ? -37.031 0.917 47.495 1.00 83.44 90 LYS A O 1
ATOM 719 N N . THR A 1 91 ? -36.301 1.542 49.529 1.00 85.69 91 THR A N 1
ATOM 720 C CA . THR A 1 91 ? -35.080 2.175 49.029 1.00 85.69 91 THR A CA 1
ATOM 721 C C . THR A 1 91 ? -34.132 1.109 48.464 1.00 85.69 91 THR A C 1
ATOM 723 O O . THR A 1 91 ? -33.572 1.295 47.387 1.00 85.69 91 THR A O 1
ATOM 726 N N . PHE A 1 92 ? -33.970 -0.036 49.139 1.00 82.94 92 PHE A N 1
ATOM 727 C CA . PHE A 1 92 ? -33.162 -1.168 48.661 1.00 82.94 92 PHE A CA 1
ATOM 728 C C . PHE A 1 92 ? -33.635 -1.688 47.295 1.00 82.94 92 PHE A C 1
ATOM 730 O O . PHE A 1 92 ? -32.834 -1.834 46.374 1.00 82.94 92 PHE A O 1
ATOM 737 N N . VAL A 1 93 ? -34.945 -1.893 47.128 1.00 81.12 93 VAL A N 1
ATOM 738 C CA . VAL A 1 93 ? -35.529 -2.331 45.851 1.00 81.12 93 VAL A CA 1
ATOM 739 C C . VAL A 1 93 ? -35.245 -1.321 44.735 1.00 81.12 93 VAL A C 1
ATOM 741 O O . VAL A 1 93 ? -34.923 -1.721 43.617 1.00 81.12 93 VAL A O 1
ATOM 744 N N . LYS A 1 94 ? -35.310 -0.015 45.026 1.00 87.12 94 LYS A N 1
ATOM 745 C CA . LYS A 1 94 ? -34.970 1.034 44.053 1.00 87.12 94 LYS A CA 1
ATOM 746 C C . LYS A 1 94 ? -33.513 0.926 43.581 1.00 87.12 94 LYS A C 1
ATOM 748 O O . LYS A 1 94 ? -33.271 0.932 42.378 1.00 87.12 94 LYS A O 1
ATOM 753 N N . GLU A 1 95 ? -32.563 0.779 44.502 1.00 84.75 95 GLU A N 1
ATOM 754 C CA . GLU A 1 95 ? -31.137 0.623 44.164 1.00 84.75 95 GLU A CA 1
ATOM 755 C C . GLU A 1 95 ? -30.858 -0.653 43.365 1.00 84.75 95 GLU A C 1
ATOM 757 O O . GLU A 1 95 ? -30.044 -0.635 42.442 1.00 84.75 95 GLU A O 1
ATOM 762 N N . MET A 1 96 ? -31.569 -1.747 43.658 1.00 81.62 96 MET A N 1
ATOM 763 C CA . MET A 1 96 ? -31.483 -2.967 42.854 1.00 81.62 96 MET A CA 1
ATOM 764 C C . MET A 1 96 ? -31.914 -2.748 41.399 1.00 81.62 96 MET A C 1
ATOM 766 O O . MET A 1 96 ? -31.250 -3.251 40.492 1.00 81.62 96 MET A O 1
ATOM 770 N N . TYR A 1 97 ? -32.997 -2.001 41.160 1.00 84.38 97 TYR A N 1
ATOM 771 C CA . TYR A 1 97 ? -33.432 -1.685 39.796 1.00 84.38 97 TYR A CA 1
ATOM 772 C C . TYR A 1 97 ? -32.419 -0.798 39.062 1.00 84.38 97 TYR A C 1
ATOM 774 O O . TYR A 1 97 ? -32.111 -1.061 37.900 1.00 84.38 97 TYR A O 1
ATOM 782 N N . GLU A 1 98 ? -31.844 0.197 39.741 1.00 86.25 98 GLU A N 1
ATOM 783 C CA . GLU A 1 98 ? -30.790 1.043 39.164 1.00 86.25 98 GLU A CA 1
ATOM 784 C C . GLU A 1 98 ? -29.542 0.226 38.789 1.00 86.25 98 GLU A C 1
ATOM 786 O O . GLU A 1 98 ? -28.990 0.400 37.699 1.00 86.25 98 GLU A O 1
ATOM 791 N N . LEU A 1 99 ? -29.125 -0.712 39.648 1.00 84.50 99 LEU A N 1
ATOM 792 C CA . LEU A 1 99 ? -28.015 -1.624 39.364 1.00 84.50 99 LEU A CA 1
ATOM 793 C C . LEU A 1 99 ? -28.325 -2.526 38.162 1.00 84.50 99 LEU A C 1
ATOM 795 O O . LEU A 1 99 ? -27.486 -2.672 37.273 1.00 84.50 99 LEU A O 1
ATOM 799 N N . GLN A 1 100 ? -29.537 -3.084 38.093 1.00 83.12 100 GLN A N 1
ATOM 800 C CA . GLN A 1 100 ? -29.961 -3.936 36.982 1.00 83.12 100 GLN A CA 1
ATOM 801 C C . GLN A 1 100 ? -29.919 -3.190 35.639 1.00 83.12 100 GLN A C 1
ATOM 803 O O . GLN A 1 100 ? -29.480 -3.750 34.629 1.00 83.12 100 GLN A O 1
ATOM 808 N N . ASP A 1 101 ? -30.365 -1.936 35.607 1.00 86.38 101 ASP A N 1
ATOM 809 C CA . ASP A 1 101 ? -30.357 -1.132 34.385 1.00 86.38 101 ASP A CA 1
ATOM 810 C C . ASP A 1 101 ? -28.943 -0.734 33.958 1.00 86.38 101 ASP A C 1
ATOM 812 O O . ASP A 1 101 ? -28.626 -0.776 32.765 1.00 86.38 101 ASP A O 1
ATOM 816 N N . MET A 1 102 ? -28.053 -0.442 34.910 1.00 84.62 102 MET A N 1
ATOM 817 C CA . MET A 1 102 ? -26.636 -0.264 34.600 1.00 84.62 102 MET A CA 1
ATOM 818 C C . MET A 1 102 ? -26.007 -1.523 34.008 1.00 84.62 102 MET A C 1
ATOM 820 O O . MET A 1 102 ? -25.312 -1.418 32.999 1.00 84.62 102 MET A O 1
ATOM 824 N N . THR A 1 103 ? -26.267 -2.704 34.575 1.00 79.38 103 THR A N 1
ATOM 825 C CA . THR A 1 103 ? -25.742 -3.969 34.039 1.00 79.38 103 THR A CA 1
ATOM 826 C C . THR A 1 103 ? -26.203 -4.200 32.599 1.00 79.38 103 THR A C 1
ATOM 828 O O . THR A 1 103 ? -25.383 -4.494 31.733 1.00 79.38 103 THR A O 1
ATOM 831 N N . LYS A 1 104 ? -27.485 -3.963 32.288 1.00 84.12 104 LYS A N 1
ATOM 832 C CA . LYS A 1 104 ? -27.990 -4.068 30.905 1.00 84.12 104 LYS A CA 1
ATOM 833 C C . LYS A 1 104 ? -27.306 -3.087 29.952 1.00 84.12 104 LYS A C 1
ATOM 835 O O . LYS A 1 104 ? -27.070 -3.421 28.791 1.00 84.12 104 LYS A O 1
ATOM 840 N N . ASN A 1 105 ? -27.030 -1.865 30.408 1.00 86.06 105 ASN A N 1
ATOM 841 C CA . ASN A 1 105 ? -26.334 -0.871 29.593 1.00 86.06 105 ASN A CA 1
ATOM 842 C C . ASN A 1 105 ? -24.882 -1.285 29.330 1.00 86.06 105 ASN A C 1
ATOM 844 O O . ASN A 1 105 ? -24.432 -1.190 28.190 1.00 86.06 105 ASN A O 1
ATOM 848 N N . PHE A 1 106 ? -24.196 -1.843 30.330 1.00 82.31 106 PHE A N 1
ATOM 849 C CA . PHE A 1 106 ? -22.873 -2.434 30.142 1.00 82.31 106 PHE A CA 1
ATOM 850 C C . PHE A 1 106 ? -22.866 -3.554 29.110 1.00 82.31 106 PHE A C 1
ATOM 852 O O . PHE A 1 106 ? -22.023 -3.547 28.218 1.00 82.31 106 PHE A O 1
ATOM 859 N N . ASP A 1 107 ? -23.825 -4.477 29.170 1.00 79.44 107 ASP A N 1
ATOM 860 C CA . ASP A 1 107 ? -23.898 -5.579 28.206 1.00 79.44 107 ASP A CA 1
ATOM 861 C C . ASP A 1 107 ? -24.073 -5.076 26.766 1.00 79.44 107 ASP A C 1
ATOM 863 O O . ASP A 1 107 ? -23.484 -5.617 25.825 1.00 79.44 107 ASP A O 1
ATOM 867 N N . ARG A 1 108 ? -24.874 -4.020 26.573 1.00 85.75 108 ARG A N 1
ATOM 868 C CA . ARG A 1 108 ? -25.049 -3.380 25.259 1.00 85.75 108 ARG A CA 1
ATOM 869 C C . ARG A 1 108 ? -23.759 -2.731 24.770 1.00 85.75 108 ARG A C 1
ATOM 871 O O . ARG A 1 108 ? -23.430 -2.851 23.592 1.00 85.75 108 ARG A O 1
ATOM 878 N N . GLU A 1 109 ? -23.028 -2.069 25.654 1.00 82.12 109 GLU A N 1
ATOM 879 C CA . GLU A 1 109 ? -21.766 -1.412 25.313 1.00 82.12 109 GLU A CA 1
ATOM 880 C C . GLU A 1 109 ? -20.659 -2.411 25.010 1.00 82.12 109 GLU A C 1
ATOM 882 O O . GLU A 1 109 ? -19.958 -2.238 24.018 1.00 82.12 109 GLU A O 1
ATOM 887 N N . ILE A 1 110 ? -20.554 -3.494 25.783 1.00 80.69 110 ILE A N 1
ATOM 888 C CA . ILE A 1 110 ? -19.634 -4.600 25.498 1.00 80.69 110 ILE A CA 1
ATOM 889 C C . ILE A 1 110 ? -19.901 -5.147 24.094 1.00 80.69 110 ILE A C 1
ATOM 891 O O . ILE A 1 110 ? -18.967 -5.279 23.306 1.00 80.69 110 ILE A O 1
ATOM 895 N N . LYS A 1 111 ? -21.169 -5.382 23.734 1.00 85.00 111 LYS A N 1
ATOM 896 C CA . LYS A 1 111 ? -21.535 -5.814 22.374 1.00 85.00 111 LYS A CA 1
ATOM 897 C C . LYS A 1 111 ? -21.164 -4.778 21.312 1.00 85.00 111 LYS A C 1
ATOM 899 O O . LYS A 1 111 ? -20.615 -5.136 20.275 1.00 85.00 111 LYS A O 1
ATOM 904 N N . SER A 1 112 ? -21.430 -3.496 21.562 1.00 84.56 112 SER A N 1
ATOM 905 C CA . SER A 1 112 ? -21.063 -2.423 20.629 1.00 84.56 112 SER A CA 1
ATOM 906 C C . SER A 1 112 ? -19.548 -2.312 20.435 1.00 84.56 112 SER A C 1
ATOM 908 O O . SER A 1 112 ? -19.095 -2.050 19.322 1.00 84.56 112 SER A O 1
ATOM 910 N N . LEU A 1 113 ? -18.766 -2.511 21.495 1.00 83.81 113 LEU A N 1
ATOM 911 C CA . LEU A 1 113 ? -17.307 -2.513 21.441 1.00 83.81 113 LEU A CA 1
ATOM 912 C C . LEU A 1 113 ? -16.783 -3.727 20.685 1.00 83.81 113 LEU A C 1
ATOM 914 O O . LEU A 1 113 ? -15.895 -3.568 19.857 1.00 83.81 113 LEU A O 1
ATOM 918 N N . GLN A 1 114 ? -17.356 -4.910 20.911 1.00 81.56 114 GLN A N 1
ATOM 919 C CA . GLN A 1 114 ? -17.003 -6.120 20.168 1.00 81.56 114 GLN A CA 1
ATOM 920 C C . GLN A 1 114 ? -17.196 -5.933 18.661 1.00 81.56 114 GLN A C 1
ATOM 922 O O . GLN A 1 114 ? -16.280 -6.227 17.897 1.00 81.56 114 GLN A O 1
ATOM 927 N N . LEU A 1 115 ? -18.339 -5.378 18.243 1.00 83.81 115 LEU A N 1
ATOM 928 C CA . LEU A 1 115 ? -18.596 -5.066 16.834 1.00 83.81 115 LEU A CA 1
ATOM 929 C C . LEU A 1 115 ? -17.587 -4.050 16.291 1.00 83.81 115 LEU A C 1
ATOM 931 O O . LEU A 1 115 ? -16.977 -4.280 15.257 1.00 83.81 115 LEU A O 1
ATOM 935 N N . SER A 1 116 ? -17.332 -2.972 17.033 1.00 83.38 116 SER A N 1
ATOM 936 C CA . SER A 1 116 ? -16.369 -1.955 16.606 1.00 83.38 116 SER A CA 1
ATOM 937 C C . SER A 1 116 ? -14.936 -2.486 16.487 1.00 83.38 116 SER A C 1
ATOM 939 O O . SER A 1 116 ? -14.206 -2.048 15.603 1.00 83.38 116 SER A O 1
ATOM 941 N N . VAL A 1 117 ? -14.517 -3.398 17.369 1.00 79.69 117 VAL A N 1
ATOM 942 C CA . VAL A 1 117 ? -13.204 -4.060 17.292 1.00 79.69 117 VAL A CA 1
ATOM 943 C C . VAL A 1 117 ? -13.150 -5.000 16.090 1.00 79.69 117 VAL A C 1
ATOM 945 O O . VAL A 1 117 ? -12.132 -5.053 15.405 1.00 79.69 117 VAL A O 1
ATOM 948 N N . GLN A 1 118 ? -14.240 -5.714 15.805 1.00 86.69 118 GLN A N 1
ATOM 949 C CA . GLN A 1 118 ? -14.341 -6.574 14.629 1.00 86.69 118 GLN A CA 1
ATOM 950 C C . GLN A 1 118 ? -14.246 -5.765 13.327 1.00 86.69 118 GLN A C 1
ATOM 952 O O . GLN A 1 118 ? -13.500 -6.156 12.430 1.00 86.69 118 GLN A O 1
ATOM 957 N N . ASP A 1 119 ? -14.937 -4.627 13.246 1.00 83.19 119 ASP A N 1
ATOM 958 C CA . ASP A 1 119 ? -14.882 -3.726 12.091 1.00 83.19 119 ASP A CA 1
ATOM 959 C C . ASP A 1 119 ? -13.466 -3.170 11.888 1.00 83.19 119 ASP A C 1
ATOM 961 O O . ASP A 1 119 ? -12.912 -3.284 10.795 1.00 83.19 119 ASP A O 1
ATOM 965 N N . ALA A 1 120 ? -12.829 -2.671 12.954 1.00 79.69 120 ALA A N 1
ATOM 966 C CA . ALA A 1 120 ? -11.452 -2.175 12.894 1.00 79.69 120 ALA A CA 1
ATOM 967 C C . ALA A 1 120 ? -10.449 -3.276 12.499 1.00 79.69 120 ALA A C 1
ATOM 969 O O . ALA A 1 120 ? -9.501 -3.036 11.747 1.00 79.69 120 ALA A O 1
ATOM 970 N N . SER A 1 121 ? -10.660 -4.508 12.973 1.00 80.56 121 SER A N 1
ATOM 971 C CA . SER A 1 121 ? -9.837 -5.656 12.585 1.00 80.56 121 SER A CA 1
ATOM 972 C C . SER A 1 121 ? -9.983 -5.983 11.102 1.00 80.56 121 SER A C 1
ATOM 974 O O . SER A 1 121 ? -8.997 -6.354 10.468 1.00 80.56 121 SER A O 1
ATOM 976 N N . ARG A 1 122 ? -11.194 -5.867 10.551 1.00 88.81 122 ARG A N 1
ATOM 977 C CA . ARG A 1 122 ? -11.449 -6.099 9.129 1.00 88.81 122 ARG A CA 1
ATOM 978 C C . ARG A 1 122 ? -10.810 -5.014 8.268 1.00 88.81 122 ARG A C 1
ATOM 980 O O . ARG A 1 122 ? -10.102 -5.343 7.326 1.00 88.81 122 ARG A O 1
ATOM 987 N N . GLU A 1 123 ? -10.974 -3.749 8.644 1.00 87.62 123 GLU A N 1
ATOM 988 C CA . GLU A 1 123 ? -10.322 -2.619 7.970 1.00 87.62 123 GLU A CA 1
ATOM 989 C C . GLU A 1 123 ? -8.793 -2.779 7.953 1.00 87.62 123 GLU A C 1
ATOM 991 O O . GLU A 1 123 ? -8.150 -2.588 6.925 1.00 87.62 123 GLU A O 1
ATOM 996 N N . THR A 1 124 ? -8.206 -3.226 9.068 1.00 79.19 124 THR A N 1
ATOM 997 C CA . THR A 1 124 ? -6.761 -3.498 9.150 1.00 79.19 124 THR A CA 1
ATOM 998 C C . THR A 1 124 ? -6.329 -4.625 8.201 1.00 79.19 124 THR A C 1
ATOM 1000 O O . THR A 1 124 ? -5.259 -4.544 7.597 1.00 79.19 124 THR A O 1
ATOM 1003 N N . GLN A 1 125 ? -7.141 -5.676 8.047 1.00 87.31 125 GLN A N 1
ATOM 1004 C CA . GLN A 1 125 ? -6.860 -6.768 7.106 1.00 87.31 125 GLN A CA 1
ATOM 1005 C C . GLN A 1 125 ? -6.938 -6.306 5.648 1.00 87.31 125 GLN A C 1
ATOM 1007 O O . GLN A 1 125 ? -6.057 -6.653 4.858 1.00 87.31 125 GLN A O 1
ATOM 1012 N N . ASP A 1 126 ? -7.946 -5.502 5.306 1.00 90.69 126 ASP A N 1
ATOM 1013 C CA . ASP A 1 126 ? -8.113 -4.950 3.959 1.00 90.69 126 ASP A CA 1
ATOM 1014 C C . ASP A 1 126 ? -6.933 -4.025 3.601 1.00 90.69 126 ASP A C 1
ATOM 1016 O O . ASP A 1 126 ? -6.325 -4.175 2.540 1.00 90.69 126 ASP A O 1
ATOM 1020 N N . LEU A 1 127 ? -6.510 -3.159 4.531 1.00 91.38 127 LEU A N 1
ATOM 1021 C CA . LEU A 1 127 ? -5.318 -2.320 4.359 1.00 91.38 127 LEU A CA 1
ATOM 1022 C C . LEU A 1 127 ? -4.045 -3.146 4.150 1.00 91.38 127 LEU A C 1
ATOM 1024 O O . LEU A 1 127 ? -3.217 -2.803 3.306 1.00 91.38 127 LEU A O 1
ATOM 1028 N N . PHE A 1 128 ? -3.876 -4.248 4.883 1.00 89.19 128 PHE A N 1
ATOM 1029 C CA . PHE A 1 128 ? -2.723 -5.127 4.694 1.00 89.19 128 PHE A CA 1
ATOM 1030 C C . PHE A 1 128 ? -2.710 -5.762 3.292 1.00 89.19 128 PHE A C 1
ATOM 1032 O O . PHE A 1 128 ? -1.655 -5.854 2.653 1.00 89.19 128 PHE A O 1
ATOM 1039 N N . ALA A 1 129 ? -3.879 -6.162 2.782 1.00 92.94 129 ALA A N 1
ATOM 1040 C CA . ALA A 1 129 ? -4.014 -6.673 1.421 1.00 92.94 129 ALA A CA 1
ATOM 1041 C C . ALA A 1 129 ? -3.651 -5.610 0.366 1.00 92.94 129 ALA A C 1
ATOM 1043 O O . ALA A 1 129 ? -2.931 -5.915 -0.591 1.00 92.94 129 ALA A O 1
ATOM 1044 N N . ASP A 1 130 ? -4.071 -4.359 0.565 1.00 92.81 130 ASP A N 1
ATOM 1045 C CA . ASP A 1 130 ? -3.743 -3.242 -0.327 1.00 92.81 130 ASP A CA 1
ATOM 1046 C C . ASP A 1 130 ? -2.248 -2.889 -0.311 1.00 92.81 130 ASP A C 1
ATOM 1048 O O . ASP A 1 130 ? -1.648 -2.675 -1.373 1.00 92.81 130 ASP A O 1
ATOM 1052 N N . VAL A 1 131 ? -1.613 -2.898 0.867 1.00 92.69 131 VAL A N 1
ATOM 1053 C CA . VAL A 1 131 ? -0.156 -2.723 1.001 1.00 92.69 131 VAL A CA 1
ATOM 1054 C C . VAL A 1 131 ? 0.582 -3.826 0.243 1.00 92.69 131 VAL A C 1
ATOM 1056 O O . VAL A 1 131 ? 1.433 -3.528 -0.594 1.00 92.69 131 VAL A O 1
ATOM 1059 N N . THR A 1 132 ? 0.191 -5.088 0.441 1.00 93.38 132 THR A N 1
ATOM 1060 C CA . THR A 1 132 ? 0.790 -6.243 -0.252 1.00 93.38 132 THR A CA 1
ATOM 1061 C C . THR A 1 132 ? 0.645 -6.122 -1.772 1.00 93.38 132 THR A C 1
ATOM 1063 O O . THR A 1 132 ? 1.562 -6.427 -2.539 1.00 93.38 132 THR A O 1
ATOM 1066 N N . ARG A 1 133 ? -0.512 -5.656 -2.256 1.00 96.56 133 ARG A N 1
ATOM 1067 C CA . ARG A 1 133 ? -0.740 -5.432 -3.689 1.00 96.56 133 ARG A CA 1
ATOM 1068 C C . ARG A 1 133 ? 0.161 -4.328 -4.240 1.00 96.56 133 ARG A C 1
ATOM 1070 O O . ARG A 1 133 ? 0.725 -4.494 -5.322 1.00 96.56 133 ARG A O 1
ATOM 1077 N N . THR A 1 134 ? 0.296 -3.229 -3.507 1.00 95.88 134 THR A N 1
ATOM 1078 C CA . THR A 1 134 ? 1.129 -2.084 -3.897 1.00 95.88 134 THR A CA 1
ATOM 1079 C C . THR A 1 134 ? 2.608 -2.463 -3.933 1.00 95.88 134 THR A C 1
ATOM 1081 O O . THR A 1 134 ? 3.309 -2.113 -4.880 1.00 95.88 134 THR A O 1
ATOM 1084 N N . GLU A 1 135 ? 3.076 -3.244 -2.960 1.00 94.75 135 GLU A N 1
ATOM 1085 C CA . GLU A 1 135 ? 4.447 -3.758 -2.918 1.00 94.75 135 GLU A CA 1
ATOM 1086 C C . GLU A 1 135 ? 4.758 -4.632 -4.141 1.00 94.75 135 GLU A C 1
ATOM 1088 O O . GLU A 1 135 ? 5.753 -4.415 -4.832 1.00 94.75 135 GLU A O 1
ATOM 1093 N N . ASN A 1 136 ? 3.846 -5.541 -4.497 1.00 96.81 136 ASN A N 1
ATOM 1094 C CA . ASN A 1 136 ? 3.986 -6.356 -5.704 1.00 96.81 136 ASN A CA 1
ATOM 1095 C C . ASN A 1 136 ? 4.033 -5.505 -6.987 1.00 96.81 136 ASN A C 1
ATOM 1097 O O . ASN A 1 136 ? 4.809 -5.793 -7.899 1.00 96.81 136 ASN A O 1
ATOM 1101 N N . GLN A 1 137 ? 3.226 -4.443 -7.074 1.00 97.31 137 GLN A N 1
ATOM 1102 C CA . GLN A 1 137 ? 3.265 -3.514 -8.209 1.00 97.31 137 GLN A CA 1
ATOM 1103 C C . GLN A 1 137 ? 4.589 -2.745 -8.281 1.00 97.31 137 GLN A C 1
ATOM 1105 O O . GLN A 1 137 ? 5.144 -2.588 -9.371 1.00 97.31 137 GLN A O 1
ATOM 1110 N N . ALA A 1 138 ? 5.113 -2.296 -7.138 1.00 95.31 138 ALA A N 1
ATOM 1111 C CA . ALA A 1 138 ? 6.410 -1.632 -7.062 1.00 95.31 138 ALA A CA 1
ATOM 1112 C C . ALA A 1 138 ? 7.539 -2.571 -7.516 1.00 95.31 138 ALA A C 1
ATOM 1114 O O . ALA A 1 138 ? 8.371 -2.177 -8.334 1.00 95.31 138 ALA A O 1
ATOM 1115 N N . GLN A 1 139 ? 7.513 -3.832 -7.081 1.00 95.88 139 GLN A N 1
ATOM 1116 C CA . GLN A 1 139 ? 8.491 -4.837 -7.492 1.00 95.88 139 GLN A CA 1
ATOM 1117 C C . GLN A 1 139 ? 8.463 -5.084 -9.011 1.00 95.88 139 GLN A C 1
ATOM 1119 O O . GLN A 1 139 ? 9.506 -5.068 -9.665 1.00 95.88 139 GLN A O 1
ATOM 1124 N N . GLN A 1 140 ? 7.273 -5.205 -9.609 1.00 97.81 140 GLN A N 1
ATOM 1125 C CA . GLN A 1 140 ? 7.134 -5.325 -11.067 1.00 97.81 140 GLN A CA 1
ATOM 1126 C C . GLN A 1 140 ? 7.660 -4.092 -11.817 1.00 97.81 140 GLN A C 1
ATOM 1128 O O . GLN A 1 140 ? 8.225 -4.214 -12.907 1.00 97.81 140 GLN A O 1
ATOM 1133 N N . ALA A 1 141 ? 7.464 -2.890 -11.268 1.00 97.19 141 ALA A N 1
ATOM 1134 C CA . ALA A 1 141 ? 7.988 -1.663 -11.862 1.00 97.19 141 ALA A CA 1
ATOM 1135 C C . ALA A 1 141 ? 9.524 -1.628 -11.827 1.00 97.19 141 ALA A C 1
ATOM 1137 O O . ALA A 1 141 ? 10.143 -1.247 -12.823 1.00 97.19 141 ALA A O 1
ATOM 1138 N N . ILE A 1 142 ? 10.132 -2.087 -10.729 1.00 97.94 142 ILE A N 1
ATOM 1139 C CA . ILE A 1 142 ? 11.589 -2.224 -10.599 1.00 97.94 142 ILE A CA 1
ATOM 1140 C C . ILE A 1 142 ? 12.128 -3.178 -11.671 1.00 97.94 142 ILE A C 1
ATOM 1142 O O . ILE A 1 142 ? 13.035 -2.809 -12.413 1.00 97.94 142 ILE A O 1
ATOM 1146 N N . GLU A 1 143 ? 11.527 -4.357 -11.836 1.00 98.00 143 GLU A N 1
ATOM 1147 C CA . GLU A 1 143 ? 11.953 -5.341 -12.843 1.00 98.00 143 GLU A CA 1
ATOM 1148 C C . GLU A 1 143 ? 11.872 -4.802 -14.280 1.00 98.00 143 GLU A C 1
ATOM 1150 O O . GLU A 1 143 ? 12.776 -5.024 -15.101 1.00 98.00 143 GLU A O 1
ATOM 1155 N N . LYS A 1 144 ? 10.806 -4.051 -14.589 1.00 98.06 144 LYS A N 1
ATOM 1156 C CA . LYS A 1 144 ? 10.665 -3.348 -15.871 1.00 98.06 144 LYS A CA 1
ATOM 1157 C C . LYS A 1 144 ? 11.755 -2.293 -16.051 1.00 98.06 144 LYS A C 1
ATOM 1159 O O . LYS A 1 144 ? 12.371 -2.257 -17.114 1.00 98.06 144 LYS A O 1
ATOM 1164 N N . SER A 1 145 ? 12.033 -1.487 -15.024 1.00 97.94 145 SER A N 1
ATOM 1165 C CA . SER A 1 145 ? 13.098 -0.474 -15.053 1.00 97.94 145 SER A CA 1
ATOM 1166 C C . SER A 1 145 ? 14.462 -1.104 -15.326 1.00 97.94 145 SER A C 1
ATOM 1168 O O . SER A 1 145 ? 15.159 -0.686 -16.247 1.00 97.94 145 SER A O 1
ATOM 1170 N N . THR A 1 146 ? 14.812 -2.182 -14.618 1.00 98.06 146 THR A N 1
ATOM 1171 C CA . THR A 1 146 ? 16.074 -2.904 -14.841 1.00 98.06 146 THR A CA 1
ATOM 1172 C C . THR A 1 146 ? 16.166 -3.472 -16.260 1.00 98.06 146 THR A C 1
ATOM 1174 O O . THR A 1 146 ? 17.244 -3.536 -16.848 1.00 98.06 146 THR A O 1
ATOM 1177 N N . THR A 1 147 ? 15.044 -3.893 -16.847 1.00 98.12 147 THR A N 1
ATOM 1178 C CA . THR A 1 147 ? 15.025 -4.380 -18.235 1.00 98.12 147 THR A CA 1
ATOM 1179 C C . THR A 1 147 ? 15.284 -3.261 -19.234 1.00 98.12 147 THR A C 1
ATOM 1181 O O . THR A 1 147 ? 16.134 -3.425 -20.109 1.00 98.12 147 THR A O 1
ATOM 1184 N N . ILE A 1 148 ? 14.645 -2.106 -19.049 1.00 98.25 148 ILE A N 1
ATOM 1185 C CA . ILE A 1 148 ? 14.890 -0.912 -19.865 1.00 98.25 148 ILE A CA 1
ATOM 1186 C C . ILE A 1 148 ? 16.354 -0.470 -19.753 1.00 98.25 148 ILE A C 1
ATOM 1188 O O . ILE A 1 148 ? 16.981 -0.169 -20.765 1.00 98.25 148 ILE A O 1
ATOM 1192 N N . GLU A 1 149 ? 16.940 -0.482 -18.555 1.00 98.06 149 GLU A N 1
ATOM 1193 C CA . GLU A 1 149 ? 18.354 -0.136 -18.355 1.00 98.06 149 GLU A CA 1
ATOM 1194 C C . GLU A 1 149 ? 19.295 -1.038 -19.166 1.00 98.06 149 GLU A C 1
ATOM 1196 O O . GLU A 1 149 ? 20.227 -0.544 -19.809 1.00 98.06 149 GLU A O 1
ATOM 1201 N N . ARG A 1 150 ? 19.025 -2.351 -19.207 1.00 97.88 150 ARG A N 1
ATOM 1202 C CA . ARG A 1 150 ? 19.793 -3.293 -20.038 1.00 97.88 150 ARG A CA 1
ATOM 1203 C C . ARG A 1 150 ? 19.649 -2.989 -21.530 1.00 97.88 150 ARG A C 1
ATOM 1205 O O . ARG A 1 150 ? 20.641 -3.026 -22.257 1.00 97.88 150 ARG A O 1
ATOM 1212 N N . GLU A 1 151 ? 18.444 -2.675 -21.998 1.00 98.38 151 GLU A N 1
ATOM 1213 C CA . GLU A 1 151 ? 18.210 -2.311 -23.401 1.00 98.38 151 GLU A CA 1
ATOM 1214 C C . GLU A 1 151 ? 18.915 -1.006 -23.782 1.00 98.38 151 GLU A C 1
ATOM 1216 O O . GLU A 1 151 ? 19.583 -0.945 -24.816 1.00 98.38 151 GLU A O 1
ATOM 1221 N N . VAL A 1 152 ? 18.847 0.015 -22.924 1.00 98.31 152 VAL A N 1
ATOM 1222 C CA . VAL A 1 152 ? 19.563 1.284 -23.110 1.00 98.31 152 VAL A CA 1
ATOM 1223 C C . VAL A 1 152 ? 21.070 1.046 -23.198 1.00 98.31 152 VAL A C 1
ATOM 1225 O O . VAL A 1 152 ? 21.729 1.624 -24.065 1.00 98.31 152 VAL A O 1
ATOM 1228 N N . GLN A 1 153 ? 21.625 0.178 -22.352 1.00 98.25 153 GLN A N 1
ATOM 1229 C CA . GLN A 1 153 ? 23.045 -0.164 -22.401 1.00 98.25 153 GLN A CA 1
ATOM 123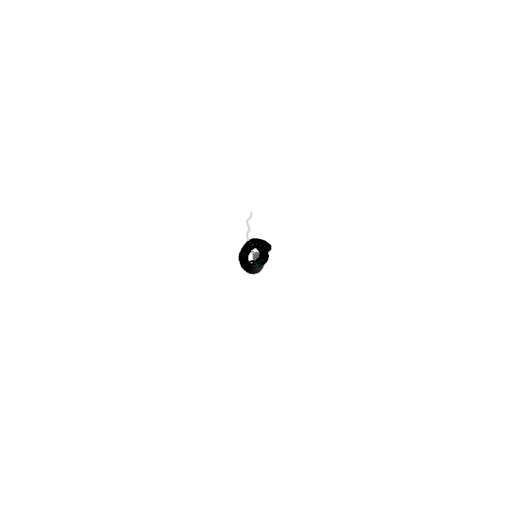0 C C . GLN A 1 153 ? 23.425 -0.844 -23.726 1.00 98.25 153 GLN A C 1
ATOM 1232 O O . GLN A 1 153 ? 24.399 -0.443 -24.365 1.00 98.25 153 GLN A O 1
ATOM 1237 N N . LYS A 1 154 ? 22.606 -1.788 -24.204 1.00 98.25 154 LYS A N 1
ATOM 1238 C CA . LYS A 1 154 ? 22.803 -2.436 -25.510 1.00 98.25 154 LYS A CA 1
ATOM 1239 C C . LYS A 1 154 ? 22.741 -1.433 -26.667 1.00 98.25 154 LYS A C 1
ATOM 1241 O O . LYS A 1 154 ? 23.559 -1.490 -27.583 1.00 98.25 154 LYS A O 1
ATOM 1246 N N . ILE A 1 155 ? 21.803 -0.486 -26.626 1.00 98.31 155 ILE A N 1
ATOM 1247 C CA . ILE A 1 155 ? 21.701 0.584 -27.630 1.00 98.31 155 ILE A CA 1
ATOM 1248 C C . ILE A 1 155 ? 22.959 1.459 -27.619 1.00 98.31 155 ILE A C 1
ATOM 1250 O O . ILE A 1 155 ? 23.482 1.776 -28.687 1.00 98.31 155 ILE A O 1
ATOM 1254 N N . ARG A 1 156 ? 23.484 1.821 -26.440 1.00 98.25 156 ARG A N 1
ATOM 1255 C CA . ARG A 1 156 ? 24.731 2.600 -26.327 1.00 98.25 156 ARG A CA 1
ATOM 1256 C C . ARG A 1 156 ? 25.919 1.876 -26.954 1.00 98.25 156 ARG A C 1
ATOM 1258 O O . ARG A 1 156 ? 26.706 2.503 -27.660 1.00 98.25 156 ARG A O 1
ATOM 1265 N N . GLU A 1 157 ? 26.045 0.575 -26.716 1.00 98.12 157 GLU A N 1
ATOM 1266 C CA . GLU A 1 157 ? 27.111 -0.246 -27.298 1.00 98.12 157 GLU A CA 1
ATOM 1267 C C . GLU A 1 157 ? 26.991 -0.330 -28.823 1.00 98.12 157 GLU A C 1
ATOM 1269 O O . GLU A 1 157 ? 27.971 -0.081 -29.528 1.00 98.12 157 GLU A O 1
ATOM 1274 N N . ASN A 1 158 ? 25.780 -0.564 -29.335 1.00 98.31 158 ASN A N 1
ATOM 1275 C CA . ASN A 1 158 ? 25.508 -0.565 -30.772 1.00 98.31 158 ASN A CA 1
ATOM 1276 C C . ASN A 1 158 ? 25.833 0.788 -31.420 1.00 98.31 158 ASN A C 1
ATOM 1278 O O . ASN A 1 158 ? 26.446 0.831 -32.486 1.00 98.31 158 ASN A O 1
ATOM 1282 N N . LEU A 1 159 ? 25.459 1.898 -30.776 1.00 98.12 159 LEU A N 1
ATOM 1283 C CA . LEU A 1 159 ? 25.740 3.240 -31.282 1.00 98.12 159 LEU A CA 1
ATOM 1284 C C . LEU A 1 159 ? 27.246 3.514 -31.328 1.00 98.12 159 LEU A C 1
ATOM 1286 O O . LEU A 1 159 ? 27.742 4.034 -32.324 1.00 98.12 159 LEU A O 1
ATOM 1290 N N . ARG A 1 160 ? 27.990 3.125 -30.285 1.00 98.00 160 ARG A N 1
ATOM 1291 C CA . ARG A 1 160 ? 29.455 3.235 -30.273 1.00 98.00 160 ARG A CA 1
ATOM 1292 C C . ARG A 1 160 ? 30.080 2.433 -31.417 1.00 98.00 160 ARG A C 1
ATOM 1294 O O . ARG A 1 160 ? 30.970 2.945 -32.089 1.00 98.00 160 ARG A O 1
ATOM 1301 N N . ALA A 1 161 ? 29.621 1.203 -31.649 1.00 97.44 161 ALA A N 1
ATOM 1302 C CA . ALA A 1 161 ? 30.113 0.377 -32.750 1.00 97.44 161 ALA A CA 1
ATOM 1303 C C . ALA A 1 161 ? 29.834 1.022 -34.118 1.00 97.44 161 ALA A C 1
ATOM 1305 O O . ALA A 1 161 ? 30.730 1.087 -34.956 1.00 97.44 161 ALA A O 1
ATOM 1306 N N . PHE A 1 162 ? 28.627 1.557 -34.314 1.00 98.12 162 PHE A N 1
ATOM 1307 C CA . PHE A 1 162 ? 28.248 2.263 -35.537 1.00 98.12 162 PHE A CA 1
ATOM 1308 C C . PHE A 1 162 ? 29.113 3.503 -35.796 1.00 98.12 162 PHE A C 1
ATOM 1310 O O . PHE A 1 162 ? 29.582 3.700 -36.914 1.00 98.12 162 PHE A O 1
ATOM 1317 N N . VAL A 1 163 ? 29.352 4.326 -34.770 1.00 98.12 163 VAL A N 1
ATOM 1318 C CA . VAL A 1 163 ? 30.215 5.513 -34.891 1.00 98.12 163 VAL A CA 1
ATOM 1319 C C . VAL A 1 163 ? 31.637 5.108 -35.281 1.00 98.12 163 VAL A C 1
ATOM 1321 O O . VAL A 1 163 ? 32.186 5.665 -36.226 1.00 98.12 163 VAL A O 1
ATOM 1324 N N . ASN A 1 164 ? 32.200 4.084 -34.635 1.00 97.44 164 ASN A N 1
ATOM 1325 C CA . ASN A 1 164 ? 33.540 3.595 -34.966 1.00 97.44 164 ASN A CA 1
ATOM 1326 C C . ASN A 1 164 ? 33.643 3.071 -36.413 1.00 97.44 164 ASN A C 1
ATOM 1328 O O . ASN A 1 164 ? 34.645 3.320 -37.082 1.00 97.44 164 ASN A O 1
ATOM 1332 N N . ASP A 1 165 ? 32.622 2.359 -36.904 1.00 97.81 165 ASP A N 1
ATOM 1333 C CA . ASP A 1 165 ? 32.555 1.895 -38.298 1.00 97.81 165 ASP A CA 1
ATOM 1334 C C . ASP A 1 165 ? 32.499 3.074 -39.283 1.00 97.81 165 ASP A C 1
ATOM 1336 O O . ASP A 1 165 ? 33.220 3.098 -40.283 1.00 97.81 165 ASP A O 1
ATOM 1340 N N . LYS A 1 166 ? 31.703 4.102 -38.971 1.00 96.62 166 LYS A N 1
ATOM 1341 C CA . LYS A 1 166 ? 31.614 5.313 -39.796 1.00 96.62 166 LYS A CA 1
ATOM 1342 C C . LYS A 1 166 ? 32.917 6.102 -39.830 1.00 96.62 166 LYS A C 1
ATOM 1344 O O . LYS A 1 166 ? 33.318 6.540 -40.908 1.00 96.62 166 LYS A O 1
ATOM 1349 N N . ASP A 1 167 ? 33.611 6.220 -38.705 1.00 96.88 167 ASP A N 1
ATOM 1350 C CA . ASP A 1 167 ? 34.930 6.855 -38.650 1.00 96.88 167 ASP A CA 1
ATOM 1351 C C . ASP A 1 167 ? 35.965 6.084 -39.481 1.00 96.88 167 ASP A C 1
ATOM 1353 O O . ASP A 1 167 ? 36.782 6.690 -40.180 1.00 96.88 167 ASP A O 1
ATOM 1357 N N . ALA A 1 168 ? 35.925 4.748 -39.453 1.00 96.25 168 ALA A N 1
ATOM 1358 C CA . ALA A 1 168 ? 36.794 3.913 -40.279 1.00 96.25 168 ALA A CA 1
ATOM 1359 C C . ALA A 1 168 ? 36.507 4.101 -41.779 1.00 96.25 168 ALA A C 1
ATOM 1361 O O . ALA A 1 168 ? 37.439 4.313 -42.555 1.00 96.25 168 ALA A O 1
ATOM 1362 N N . GLN A 1 169 ? 35.229 4.102 -42.176 1.00 95.00 169 GLN A N 1
ATOM 1363 C CA . GLN A 1 169 ? 34.811 4.381 -43.556 1.00 95.00 169 GLN A CA 1
ATOM 1364 C C . GLN A 1 169 ? 35.253 5.775 -44.014 1.00 95.00 169 GLN A C 1
ATOM 1366 O O . GLN A 1 169 ? 35.740 5.926 -45.133 1.00 95.00 169 GLN A O 1
ATOM 1371 N N . SER A 1 170 ? 35.128 6.789 -43.153 1.00 96.31 170 SER A N 1
ATOM 1372 C CA . SER A 1 170 ? 35.556 8.154 -43.469 1.00 96.31 170 SER A CA 1
ATOM 1373 C C . SER A 1 170 ? 37.063 8.235 -43.722 1.00 96.31 170 SER A C 1
ATOM 1375 O O . SER A 1 170 ? 37.485 8.860 -44.692 1.00 96.31 170 SER A O 1
ATOM 1377 N N . LYS A 1 171 ? 37.878 7.578 -42.888 1.00 95.69 171 LYS A N 1
ATOM 1378 C CA . LYS A 1 171 ? 39.342 7.541 -43.058 1.00 95.69 171 LYS A CA 1
ATOM 1379 C C . LYS A 1 171 ? 39.770 6.803 -44.325 1.00 95.69 171 LYS A C 1
ATOM 1381 O O . LYS A 1 171 ? 40.719 7.222 -44.991 1.00 95.69 171 LYS A O 1
ATOM 1386 N N . ASP A 1 172 ? 39.086 5.711 -44.666 1.00 95.69 172 ASP A N 1
ATOM 1387 C CA . ASP A 1 172 ? 39.347 5.001 -45.920 1.00 95.69 172 ASP A CA 1
ATOM 1388 C C . ASP A 1 172 ? 39.002 5.883 -47.127 1.00 95.69 172 ASP A C 1
ATOM 1390 O O . ASP A 1 172 ? 39.829 6.046 -48.024 1.00 95.69 172 ASP A O 1
ATOM 1394 N N . ALA A 1 173 ? 37.840 6.546 -47.108 1.00 93.00 173 ALA A N 1
ATOM 1395 C CA . ALA A 1 173 ? 37.441 7.481 -48.157 1.00 93.00 173 ALA A CA 1
ATOM 1396 C C . ALA A 1 173 ? 38.445 8.637 -48.317 1.00 93.00 173 ALA A C 1
ATOM 1398 O O . ALA A 1 173 ? 38.851 8.942 -49.437 1.00 93.00 173 ALA A O 1
ATOM 1399 N N . GLU A 1 174 ? 38.902 9.242 -47.218 1.00 94.56 174 GLU A N 1
ATOM 1400 C CA . GLU A 1 174 ? 39.939 10.284 -47.232 1.00 94.56 174 GLU A CA 1
ATOM 1401 C C . GLU A 1 174 ? 41.237 9.777 -47.880 1.00 94.56 174 GLU A C 1
ATOM 1403 O O . GLU A 1 174 ? 41.788 10.419 -48.777 1.00 94.56 174 GLU A O 1
ATOM 1408 N N . THR A 1 175 ? 41.665 8.561 -47.529 1.00 95.19 175 THR A N 1
ATOM 1409 C CA . THR A 1 175 ? 42.834 7.912 -48.143 1.00 95.19 175 THR A CA 1
ATOM 1410 C C . THR A 1 175 ? 42.642 7.693 -49.647 1.00 95.19 175 THR A C 1
ATOM 1412 O O . THR A 1 175 ? 43.573 7.903 -50.434 1.00 95.19 175 THR A O 1
ATOM 1415 N N . GLN A 1 176 ? 41.449 7.272 -50.077 1.00 92.56 176 GLN A N 1
ATOM 1416 C CA . GLN A 1 176 ? 41.123 7.102 -51.494 1.00 92.56 176 GLN A CA 1
ATOM 1417 C C . GLN A 1 176 ? 41.160 8.439 -52.249 1.00 92.56 176 GLN A C 1
ATOM 1419 O O . GLN A 1 176 ? 41.745 8.498 -53.335 1.00 92.56 176 GLN A O 1
ATOM 1424 N N . TYR A 1 177 ? 40.622 9.517 -51.670 1.00 93.31 177 TYR A N 1
ATOM 1425 C CA . TYR A 1 177 ? 40.672 10.854 -52.268 1.00 93.31 177 TYR A CA 1
ATOM 1426 C C . TYR A 1 177 ? 42.111 11.358 -52.440 1.00 93.31 177 TYR A C 1
ATOM 1428 O O . TYR A 1 177 ? 42.469 11.781 -53.540 1.00 93.31 177 TYR A O 1
ATOM 1436 N N . SER A 1 178 ? 42.976 11.229 -51.427 1.00 93.50 178 SER A N 1
ATOM 1437 C CA . SER A 1 178 ? 44.390 11.630 -51.546 1.00 93.50 178 SER A CA 1
ATOM 1438 C C . SER A 1 178 ? 45.150 10.829 -52.613 1.00 93.50 178 SER A C 1
ATOM 1440 O O . SER A 1 178 ? 46.010 11.359 -53.328 1.00 93.50 178 SER A O 1
ATOM 1442 N N . ARG A 1 179 ? 44.832 9.535 -52.772 1.00 94.19 179 ARG A N 1
ATOM 1443 C CA . ARG A 1 179 ? 45.396 8.710 -53.855 1.00 94.19 179 ARG A CA 1
ATOM 1444 C C . ARG A 1 179 ? 44.934 9.200 -55.222 1.00 94.19 179 ARG A C 1
ATOM 1446 O O . ARG A 1 179 ? 45.762 9.309 -56.127 1.00 94.19 179 ARG A O 1
ATOM 1453 N N . LEU A 1 180 ? 43.646 9.504 -55.372 1.00 94.06 180 LEU A N 1
ATOM 1454 C CA . LEU A 1 180 ? 43.086 10.015 -56.621 1.00 94.06 180 LEU A CA 1
ATOM 1455 C C . LEU A 1 180 ? 43.723 11.354 -57.009 1.00 94.06 180 LEU A C 1
ATOM 1457 O O . LEU A 1 180 ? 44.145 11.510 -58.153 1.00 94.06 180 LEU A O 1
ATOM 1461 N N . GLU A 1 181 ? 43.887 12.269 -56.054 1.00 93.06 181 GLU A N 1
ATOM 1462 C CA . GLU A 1 181 ? 44.583 13.545 -56.253 1.00 93.06 181 GLU A CA 1
ATOM 1463 C C . GLU A 1 181 ? 46.028 13.330 -56.731 1.00 93.06 181 GLU A C 1
ATOM 1465 O O . GLU A 1 181 ? 46.478 13.927 -57.714 1.00 93.06 181 GLU A O 1
ATOM 1470 N N . THR A 1 182 ? 46.749 12.395 -56.108 1.00 94.62 182 THR A N 1
ATOM 1471 C CA . THR A 1 182 ? 48.106 12.029 -56.539 1.00 94.62 182 THR A CA 1
ATOM 1472 C C . THR A 1 182 ? 48.118 11.489 -57.974 1.00 94.62 182 THR A C 1
ATOM 1474 O O . THR A 1 182 ? 48.984 11.859 -58.772 1.00 94.62 182 THR A O 1
ATOM 1477 N N . MET A 1 183 ? 47.161 10.631 -58.343 1.00 93.06 183 MET A N 1
ATOM 1478 C CA . MET A 1 183 ? 47.048 10.119 -59.714 1.00 93.06 183 MET A CA 1
ATOM 1479 C C . MET A 1 183 ? 46.690 11.213 -60.722 1.00 93.06 183 MET A C 1
ATOM 1481 O O . MET A 1 183 ? 47.239 11.226 -61.826 1.00 93.06 183 MET A O 1
ATOM 1485 N N . GLN A 1 184 ? 45.811 12.143 -60.356 1.00 93.62 184 GLN A N 1
ATOM 1486 C CA . GLN A 1 184 ? 45.454 13.288 -61.189 1.00 93.62 184 GLN A CA 1
ATOM 1487 C C . GLN A 1 184 ? 46.685 14.159 -61.465 1.00 93.62 184 GLN A C 1
ATOM 1489 O O . GLN A 1 184 ? 46.965 14.484 -62.621 1.00 93.62 184 GLN A O 1
ATOM 1494 N N . ASN A 1 185 ? 47.484 14.449 -60.436 1.00 93.00 185 ASN A N 1
ATOM 1495 C CA . ASN A 1 185 ? 48.738 15.190 -60.577 1.00 93.00 185 ASN A CA 1
ATOM 1496 C C . ASN A 1 185 ? 49.740 14.462 -61.487 1.00 93.00 185 ASN A C 1
ATOM 1498 O O . ASN A 1 185 ? 50.348 15.080 -62.365 1.00 93.00 185 ASN A O 1
ATOM 1502 N N . ARG A 1 186 ? 49.871 13.136 -61.347 1.00 93.19 186 ARG A N 1
ATOM 1503 C CA . ARG A 1 186 ? 50.703 12.315 -62.247 1.00 93.19 186 ARG A CA 1
ATOM 1504 C C . ARG A 1 186 ? 50.207 12.364 -63.691 1.00 93.19 186 ARG A C 1
ATOM 1506 O O . ARG A 1 186 ? 51.016 12.530 -64.597 1.00 93.19 186 ARG A O 1
ATOM 1513 N N . THR A 1 187 ? 48.897 12.270 -63.905 1.00 94.56 187 THR A N 1
ATOM 1514 C CA . THR A 1 187 ? 48.277 12.328 -65.240 1.00 94.56 187 THR A CA 1
ATOM 1515 C C . THR A 1 187 ? 48.513 13.684 -65.904 1.00 94.56 187 THR A C 1
ATOM 1517 O O . THR A 1 187 ? 48.869 13.745 -67.082 1.00 94.56 187 THR A O 1
ATOM 1520 N N . SER A 1 188 ? 48.391 14.773 -65.140 1.00 93.50 188 SER A N 1
ATOM 1521 C CA . SER A 1 188 ? 48.703 16.130 -65.601 1.00 93.50 188 SER A CA 1
ATOM 1522 C C . SER A 1 188 ? 50.177 16.269 -66.007 1.00 93.50 188 SER A C 1
ATOM 1524 O O . SER A 1 188 ? 50.483 16.785 -67.083 1.00 93.50 188 SER A O 1
ATOM 1526 N N . ASN A 1 189 ? 51.101 15.723 -65.205 1.00 94.81 189 ASN A N 1
ATOM 1527 C CA . ASN A 1 189 ? 52.530 15.714 -65.527 1.00 94.81 189 ASN A CA 1
ATOM 1528 C C . ASN A 1 189 ? 52.827 14.924 -66.814 1.00 94.81 189 ASN A C 1
ATOM 1530 O O . ASN A 1 189 ? 53.460 15.459 -67.721 1.00 94.81 189 ASN A O 1
ATOM 1534 N N . ILE A 1 190 ? 52.297 13.702 -66.940 1.00 93.25 190 ILE A N 1
ATOM 1535 C CA . ILE A 1 190 ? 52.454 12.877 -68.150 1.00 93.25 190 ILE A CA 1
ATOM 1536 C C . ILE A 1 190 ? 51.918 13.615 -69.380 1.00 93.25 190 ILE A C 1
ATOM 1538 O O . ILE A 1 190 ? 52.592 13.676 -70.405 1.00 93.25 190 ILE A O 1
ATOM 1542 N N . SER A 1 191 ? 50.740 14.233 -69.271 1.00 93.75 191 SER A N 1
ATOM 1543 C CA . SER A 1 191 ? 50.150 15.011 -70.367 1.00 93.75 191 SER A CA 1
ATOM 1544 C C . SER A 1 191 ? 51.069 16.160 -70.789 1.00 93.75 191 SER A C 1
ATOM 1546 O O . SER A 1 191 ? 51.285 16.382 -71.978 1.00 93.75 191 SER A O 1
ATOM 1548 N N . ARG A 1 192 ? 51.670 16.862 -69.821 1.00 94.25 192 ARG A N 1
ATOM 1549 C CA . ARG A 1 192 ? 52.646 17.927 -70.084 1.00 94.25 192 ARG A CA 1
ATOM 1550 C C . ARG A 1 192 ? 53.898 17.399 -70.785 1.00 94.25 192 ARG A C 1
ATOM 1552 O O . ARG A 1 192 ? 54.348 18.010 -71.749 1.00 94.25 192 ARG A O 1
ATOM 1559 N N . GLN A 1 193 ? 54.445 16.274 -70.326 1.00 93.62 193 GLN A N 1
ATOM 1560 C CA . GLN A 1 193 ? 55.609 15.633 -70.945 1.00 93.62 193 GLN A CA 1
ATOM 1561 C C . GLN A 1 193 ? 55.319 15.195 -72.383 1.00 93.62 193 GLN A C 1
ATOM 1563 O O . GLN A 1 193 ? 56.146 15.420 -73.263 1.00 93.62 193 GLN A O 1
ATOM 1568 N N . TYR A 1 194 ? 54.135 14.636 -72.637 1.00 93.88 194 TYR A N 1
ATOM 1569 C CA . TYR A 1 194 ? 53.701 14.269 -73.981 1.00 93.88 194 TYR A CA 1
ATOM 1570 C C . TYR A 1 194 ? 53.641 15.485 -74.913 1.00 93.88 194 TYR A C 1
ATOM 1572 O O . TYR A 1 194 ? 54.159 15.429 -76.026 1.00 93.88 194 TYR A O 1
ATOM 1580 N N . TRP A 1 195 ? 53.067 16.602 -74.451 1.00 95.00 195 TRP A N 1
ATOM 1581 C CA . TRP A 1 195 ? 53.035 17.847 -75.224 1.00 95.00 195 TRP A CA 1
ATOM 1582 C C . TRP A 1 195 ? 54.436 18.347 -75.584 1.00 95.00 195 TRP A C 1
ATOM 1584 O O . TRP A 1 195 ? 54.665 18.703 -76.738 1.00 95.00 195 TRP A O 1
ATOM 1594 N N . ILE A 1 196 ? 55.374 18.322 -74.631 1.00 95.19 196 ILE A N 1
ATOM 1595 C CA . ILE A 1 196 ? 56.775 18.702 -74.870 1.00 95.19 196 ILE A CA 1
ATOM 1596 C C . ILE A 1 196 ? 57.419 17.774 -75.905 1.00 95.19 196 ILE A C 1
ATOM 1598 O O . ILE A 1 196 ? 58.032 18.251 -76.854 1.00 95.19 196 ILE A O 1
ATOM 1602 N N . LEU A 1 197 ? 57.263 16.457 -75.751 1.00 94.81 197 LEU A N 1
ATOM 1603 C CA . LEU A 1 197 ? 57.853 15.480 -76.667 1.00 94.81 197 LEU A CA 1
ATOM 1604 C C . LEU A 1 197 ? 57.303 15.630 -78.091 1.00 94.81 197 LEU A C 1
ATOM 1606 O O . LEU A 1 197 ? 58.056 15.576 -79.061 1.00 94.81 197 LEU A O 1
ATOM 1610 N N . ASN A 1 198 ? 55.994 15.842 -78.223 1.00 94.94 198 ASN A N 1
ATOM 1611 C CA . ASN A 1 198 ? 55.355 16.058 -79.515 1.00 94.94 198 ASN A CA 1
ATOM 1612 C C . ASN A 1 198 ? 55.865 17.343 -80.190 1.00 94.94 198 ASN A C 1
ATOM 1614 O O . ASN A 1 198 ? 56.129 17.351 -81.391 1.00 94.94 198 ASN A O 1
ATOM 1618 N N . ASP A 1 199 ? 56.050 18.419 -79.423 1.00 94.56 199 ASP A N 1
ATOM 1619 C CA . ASP A 1 199 ? 56.632 19.667 -79.927 1.00 94.56 199 ASP A CA 1
ATOM 1620 C C . ASP A 1 199 ? 58.089 19.477 -80.382 1.00 94.56 199 ASP A C 1
ATOM 1622 O O . ASP A 1 199 ? 58.451 19.854 -81.497 1.00 94.56 199 ASP A O 1
ATOM 1626 N N . GLN A 1 200 ? 58.901 18.773 -79.585 1.00 92.69 200 GLN A N 1
ATOM 1627 C CA . GLN A 1 200 ? 60.269 18.395 -79.954 1.00 92.69 200 GLN A CA 1
ATOM 1628 C C . GLN A 1 200 ? 60.312 17.579 -81.250 1.00 92.69 200 GLN A C 1
ATOM 1630 O O . GLN A 1 200 ? 61.152 17.839 -82.111 1.00 92.69 200 GLN A O 1
ATOM 1635 N N . TYR A 1 201 ? 59.394 16.624 -81.423 1.00 93.44 201 TYR A N 1
ATOM 1636 C CA . TYR A 1 201 ? 59.304 15.827 -82.645 1.00 93.44 201 TYR A CA 1
ATOM 1637 C C . TYR A 1 201 ? 58.952 16.687 -83.866 1.00 93.44 201 TYR A C 1
ATOM 1639 O O . TYR A 1 201 ? 59.566 16.544 -84.925 1.00 93.44 201 TYR A O 1
ATOM 1647 N N . ARG A 1 202 ? 58.014 17.635 -83.725 1.00 93.38 202 ARG A N 1
ATOM 1648 C CA . ARG A 1 202 ? 57.675 18.590 -84.794 1.00 93.38 202 ARG A CA 1
ATOM 1649 C C . ARG A 1 202 ? 58.864 19.467 -85.183 1.00 93.38 202 ARG A C 1
ATOM 1651 O O . ARG A 1 202 ? 59.111 19.654 -86.378 1.00 93.38 202 ARG A O 1
ATOM 1658 N N . LEU A 1 203 ? 59.598 19.989 -84.199 1.00 94.12 203 LEU A N 1
ATOM 1659 C CA . LEU A 1 203 ? 60.799 20.798 -84.426 1.00 94.12 203 LEU A CA 1
ATOM 1660 C C . LEU A 1 203 ? 61.890 19.994 -85.132 1.00 94.12 203 LEU A C 1
ATOM 1662 O O . LEU A 1 203 ? 62.470 20.477 -86.106 1.00 94.12 203 LEU A O 1
ATOM 1666 N N . LEU A 1 204 ? 62.133 18.758 -84.686 1.00 93.38 204 LEU A N 1
ATOM 1667 C CA . LEU A 1 204 ? 63.097 17.859 -85.312 1.00 93.38 204 LEU A CA 1
ATOM 1668 C C . LEU A 1 204 ? 62.729 17.600 -86.773 1.00 93.38 204 LEU A C 1
ATOM 1670 O O . LEU A 1 204 ? 63.556 17.827 -87.648 1.00 93.38 204 LEU A O 1
ATOM 1674 N N . ASN A 1 205 ? 61.482 17.210 -87.044 1.00 91.81 205 ASN A N 1
ATOM 1675 C CA . ASN A 1 205 ? 61.025 16.913 -88.400 1.00 91.81 205 ASN A CA 1
ATOM 1676 C C . ASN A 1 205 ? 61.169 18.127 -89.337 1.00 91.81 205 ASN A C 1
ATOM 1678 O O . ASN A 1 205 ? 61.653 18.000 -90.458 1.00 91.81 205 ASN A O 1
ATOM 1682 N N . THR A 1 206 ? 60.819 19.321 -88.849 1.00 93.38 206 THR A N 1
ATOM 1683 C CA . THR A 1 206 ? 60.997 20.581 -89.595 1.00 93.38 206 THR A CA 1
ATOM 1684 C C . THR A 1 206 ? 62.476 20.863 -89.871 1.00 93.38 206 THR A C 1
ATOM 1686 O O . THR A 1 206 ? 62.849 21.232 -90.981 1.00 93.38 206 THR A O 1
ATOM 1689 N N . THR A 1 207 ? 63.338 20.653 -88.874 1.00 92.56 207 THR A N 1
ATOM 1690 C CA . THR A 1 207 ? 64.788 20.855 -89.004 1.00 92.56 207 THR A CA 1
ATOM 1691 C C . THR A 1 207 ? 65.395 19.879 -90.009 1.00 92.56 207 THR A C 1
ATOM 1693 O O . THR A 1 207 ? 66.199 20.284 -90.844 1.00 92.56 207 THR A O 1
ATOM 1696 N N . THR A 1 208 ? 64.987 18.608 -89.969 1.00 90.38 208 THR A N 1
ATOM 1697 C CA . THR A 1 208 ? 65.428 17.581 -90.917 1.00 90.38 208 THR A CA 1
ATOM 1698 C C . THR A 1 208 ? 65.011 17.929 -92.342 1.00 90.38 208 THR A C 1
ATOM 1700 O O . THR A 1 208 ? 65.854 17.876 -93.233 1.00 90.38 208 THR A O 1
ATOM 1703 N N . LEU A 1 209 ? 63.761 18.351 -92.557 1.00 90.50 209 LEU A N 1
ATOM 1704 C CA . LEU A 1 209 ? 63.288 18.798 -93.872 1.00 90.50 209 LEU A CA 1
ATOM 1705 C C . LEU A 1 209 ? 64.112 19.978 -94.398 1.00 90.50 209 LEU A C 1
ATOM 1707 O O . LEU A 1 209 ? 64.651 19.901 -95.498 1.00 90.50 209 LEU A O 1
ATOM 1711 N N . ASN A 1 210 ? 64.306 21.019 -93.585 1.00 90.12 210 ASN A N 1
ATOM 1712 C CA . ASN A 1 210 ? 65.117 22.178 -93.972 1.00 90.12 210 ASN A CA 1
ATOM 1713 C C . ASN A 1 210 ? 66.570 21.789 -94.303 1.00 90.12 210 ASN A C 1
ATOM 1715 O O . ASN A 1 210 ? 67.172 22.334 -95.230 1.00 90.12 210 ASN A O 1
ATOM 1719 N N . ALA A 1 211 ? 67.153 20.847 -93.555 1.00 86.81 211 ALA A N 1
ATOM 1720 C CA . ALA A 1 211 ? 68.497 20.340 -93.821 1.00 86.81 211 ALA A CA 1
ATOM 1721 C C . ALA A 1 211 ? 68.563 19.560 -95.144 1.00 86.81 211 ALA A C 1
ATOM 1723 O O . ALA A 1 211 ? 69.517 19.737 -95.899 1.00 86.81 211 ALA A O 1
ATOM 1724 N N . MET A 1 212 ? 67.547 18.747 -95.452 1.00 88.44 212 MET A N 1
ATOM 1725 C CA . MET A 1 212 ? 67.439 18.040 -96.732 1.00 88.44 212 MET A CA 1
ATOM 1726 C C . MET A 1 212 ? 67.305 19.011 -97.906 1.00 88.44 212 MET A C 1
ATOM 1728 O O . MET A 1 212 ? 68.052 18.883 -98.869 1.00 88.44 212 MET A O 1
ATOM 1732 N N . GLU A 1 213 ? 66.438 20.020 -97.805 1.00 86.44 213 GLU A N 1
ATOM 1733 C CA . GLU A 1 213 ? 66.307 21.066 -98.831 1.00 86.44 213 GLU A CA 1
ATOM 1734 C C . GLU A 1 213 ? 67.618 21.838 -99.032 1.00 86.44 213 GLU A C 1
ATOM 1736 O O . GLU A 1 213 ? 67.995 22.176 -100.153 1.00 86.44 213 GLU A O 1
ATOM 1741 N N . THR A 1 214 ? 68.339 22.120 -97.944 1.00 85.31 214 THR A N 1
ATOM 1742 C CA . THR A 1 214 ? 69.648 22.785 -98.013 1.00 85.31 214 THR A CA 1
ATOM 1743 C C . THR A 1 214 ? 70.679 21.896 -98.706 1.00 85.31 214 THR A C 1
ATOM 1745 O O . THR A 1 214 ? 71.428 22.377 -99.552 1.00 85.31 214 THR A O 1
ATOM 1748 N N . HIS A 1 215 ? 70.707 20.601 -98.386 1.00 81.19 215 HIS A N 1
ATOM 1749 C CA . HIS A 1 215 ? 71.574 19.633 -99.054 1.00 81.19 215 HIS A CA 1
ATOM 1750 C C . HIS A 1 215 ? 71.229 19.497 -100.543 1.00 81.19 215 HIS A C 1
ATOM 1752 O O . HIS A 1 215 ? 72.125 19.429 -101.378 1.00 81.19 215 HIS A O 1
ATOM 1758 N N . GLU A 1 216 ? 69.945 19.477 -100.899 1.00 83.12 216 GLU A N 1
ATOM 1759 C CA . GLU A 1 216 ? 69.490 19.439 -102.290 1.00 83.12 216 GLU A CA 1
ATOM 1760 C C . GLU A 1 216 ? 69.942 20.685 -103.062 1.00 83.12 216 GLU A C 1
ATOM 1762 O O . GLU A 1 216 ? 70.519 20.555 -104.140 1.00 83.12 216 GLU A O 1
ATOM 1767 N N . LYS A 1 217 ? 69.790 21.882 -102.480 1.00 80.44 217 LYS A N 1
ATOM 1768 C CA . LYS A 1 217 ? 70.324 23.127 -103.058 1.00 80.44 217 LYS A CA 1
ATOM 1769 C C . LYS A 1 217 ? 71.836 23.070 -103.253 1.00 80.44 217 LYS A C 1
ATOM 1771 O O . LYS A 1 217 ? 72.315 23.387 -104.333 1.00 80.44 217 LYS A O 1
ATOM 1776 N N . LEU A 1 218 ? 72.579 22.617 -102.242 1.00 79.88 218 LEU A N 1
ATOM 1777 C CA . LEU A 1 218 ? 74.033 22.466 -102.340 1.00 79.88 218 LEU A CA 1
ATOM 1778 C C . LEU A 1 218 ? 74.443 21.458 -103.421 1.00 79.88 218 LEU A C 1
ATOM 1780 O O . LEU A 1 218 ? 75.430 21.692 -104.110 1.00 79.88 218 LEU A O 1
ATOM 1784 N N . ASN A 1 219 ? 73.691 20.370 -103.603 1.00 77.62 219 ASN A N 1
ATOM 1785 C CA . ASN A 1 219 ? 73.918 19.423 -104.696 1.00 77.62 219 ASN A CA 1
ATOM 1786 C C . ASN A 1 219 ? 73.679 20.069 -106.065 1.00 77.62 219 ASN A C 1
ATOM 1788 O O . ASN A 1 219 ? 74.501 19.900 -106.960 1.00 77.62 219 ASN A O 1
ATOM 1792 N N . VAL A 1 220 ? 72.598 20.839 -106.226 1.00 77.00 220 VAL A N 1
ATOM 1793 C CA . VAL A 1 220 ? 72.330 21.586 -107.466 1.00 77.00 220 VAL A CA 1
ATOM 1794 C C . VAL A 1 220 ? 73.445 22.595 -107.749 1.00 77.00 220 VAL A C 1
ATOM 1796 O O . VAL A 1 220 ? 73.936 22.661 -108.875 1.00 77.00 220 VAL A O 1
ATOM 1799 N N . ASP A 1 221 ? 73.889 23.341 -106.737 1.00 73.06 221 ASP A N 1
ATOM 1800 C CA . ASP A 1 221 ? 74.991 24.300 -106.860 1.00 73.06 221 ASP A CA 1
ATOM 1801 C C . ASP A 1 221 ? 76.321 23.598 -107.185 1.00 73.06 221 ASP A C 1
ATOM 1803 O O . ASP A 1 221 ? 77.134 24.114 -107.958 1.00 73.06 221 ASP A O 1
ATOM 1807 N N . TYR A 1 222 ? 76.558 22.410 -106.621 1.00 72.06 222 TYR A N 1
ATOM 1808 C CA . TYR A 1 222 ? 77.721 21.581 -106.932 1.00 72.06 222 TYR A CA 1
ATOM 1809 C C . TYR A 1 222 ? 77.685 21.085 -108.380 1.00 72.06 222 TYR A C 1
ATOM 1811 O O . TYR A 1 222 ? 78.678 21.230 -109.093 1.00 72.06 222 TYR A O 1
ATOM 1819 N N . ASP A 1 223 ? 76.546 20.574 -108.848 1.00 70.12 223 ASP A N 1
ATOM 1820 C CA . ASP A 1 223 ? 76.363 20.116 -110.227 1.00 70.12 223 ASP A CA 1
ATOM 1821 C C . ASP A 1 223 ? 76.504 21.272 -111.227 1.00 70.12 223 ASP A C 1
ATOM 1823 O O . ASP A 1 223 ? 77.176 21.130 -112.252 1.00 70.12 223 ASP A O 1
ATOM 1827 N N . GLN A 1 224 ? 75.959 22.452 -110.916 1.00 70.50 224 GLN A N 1
ATOM 1828 C CA . GLN A 1 224 ? 76.143 23.657 -111.728 1.00 70.50 224 GLN A CA 1
ATOM 1829 C C . GLN A 1 224 ? 77.609 24.105 -111.778 1.00 70.50 224 GLN A C 1
ATOM 1831 O O . GLN A 1 224 ? 78.121 24.404 -112.859 1.00 70.50 224 GLN A O 1
ATOM 1836 N N . ASN A 1 225 ? 78.314 24.115 -110.642 1.00 67.06 225 ASN A N 1
ATOM 1837 C CA . ASN A 1 225 ? 79.738 24.457 -110.599 1.00 67.06 225 ASN A CA 1
ATOM 1838 C C . ASN A 1 225 ? 80.615 23.411 -111.305 1.00 67.06 225 ASN A C 1
ATOM 1840 O O . ASN A 1 225 ? 81.575 23.778 -111.981 1.00 67.06 225 ASN A O 1
ATOM 1844 N N . SER A 1 226 ? 80.268 22.128 -111.208 1.00 67.44 226 SER A N 1
ATOM 1845 C CA . SER A 1 226 ? 80.887 21.022 -111.948 1.00 67.44 226 SER A CA 1
ATOM 1846 C C . SER A 1 226 ? 80.706 21.193 -113.460 1.00 67.44 226 SER A C 1
ATOM 1848 O O . SER A 1 226 ? 81.675 21.100 -114.218 1.00 67.44 226 SER A O 1
ATOM 1850 N N . MET A 1 227 ? 79.498 21.544 -113.918 1.00 62.84 227 MET A N 1
ATOM 1851 C CA . MET A 1 227 ? 79.241 21.858 -115.327 1.00 62.84 227 MET A CA 1
ATOM 1852 C C . MET A 1 227 ? 79.983 23.114 -115.796 1.00 62.84 227 MET A C 1
ATOM 1854 O O . MET A 1 227 ? 80.506 23.125 -116.910 1.00 62.84 227 MET A O 1
ATOM 1858 N N . LEU A 1 228 ? 80.097 24.147 -114.955 1.00 60.97 228 LEU A N 1
ATOM 1859 C CA . LEU A 1 228 ? 80.909 25.337 -115.233 1.00 60.97 228 LEU A CA 1
ATOM 1860 C C . LEU A 1 228 ? 82.404 25.006 -115.326 1.00 60.97 228 LEU A C 1
ATOM 1862 O O . LEU A 1 228 ? 83.076 25.487 -116.238 1.00 60.97 228 LEU A O 1
ATOM 1866 N N . GLN A 1 229 ? 82.931 24.158 -114.438 1.00 59.50 229 GLN A N 1
ATOM 1867 C CA . GLN A 1 229 ? 84.316 23.691 -114.517 1.00 59.50 229 GLN A CA 1
ATOM 1868 C C . GLN A 1 229 ? 84.558 22.876 -115.786 1.00 59.50 229 GLN A C 1
ATOM 1870 O O . GLN A 1 229 ? 85.484 23.196 -116.522 1.00 59.50 229 GLN A O 1
ATOM 1875 N N . ASN A 1 230 ? 83.690 21.915 -116.112 1.00 60.38 230 ASN A N 1
ATOM 1876 C CA . ASN A 1 230 ? 83.782 21.159 -117.363 1.00 60.38 230 ASN A CA 1
ATOM 1877 C C . ASN A 1 230 ? 83.686 22.067 -118.596 1.00 60.38 230 ASN A C 1
ATOM 1879 O O . ASN A 1 230 ? 84.446 21.895 -119.547 1.00 60.38 230 ASN A O 1
ATOM 1883 N N . SER A 1 231 ? 82.800 23.066 -118.582 1.00 60.75 231 SER A N 1
ATOM 1884 C CA . SER A 1 231 ? 82.701 24.062 -119.652 1.00 60.75 231 SER A CA 1
ATOM 1885 C C . SER A 1 231 ? 83.993 24.872 -119.793 1.00 60.75 231 SER A C 1
ATOM 1887 O O . SER A 1 231 ? 84.429 25.129 -120.915 1.00 60.75 231 SER A O 1
ATOM 1889 N N . ASN A 1 232 ? 84.628 25.257 -118.685 1.00 61.38 232 ASN A N 1
ATOM 1890 C CA . ASN A 1 232 ? 85.907 25.968 -118.704 1.00 61.38 232 ASN A CA 1
ATOM 1891 C C . ASN A 1 232 ? 87.056 25.067 -119.184 1.00 61.38 232 ASN A C 1
ATOM 1893 O O . ASN A 1 232 ? 87.871 25.514 -119.984 1.00 61.38 232 ASN A O 1
ATOM 1897 N N . THR A 1 233 ? 87.077 23.787 -118.804 1.00 59.47 233 THR A N 1
ATOM 1898 C CA . THR A 1 233 ? 88.066 22.810 -119.289 1.00 59.47 233 THR A CA 1
ATOM 1899 C C . THR A 1 233 ? 87.891 22.505 -120.780 1.00 59.47 233 THR A C 1
ATOM 1901 O O . THR A 1 233 ? 88.876 22.412 -121.508 1.00 59.47 233 THR A O 1
ATOM 1904 N N . ILE A 1 234 ? 86.653 22.400 -121.278 1.00 59.81 234 ILE A N 1
ATOM 1905 C CA . ILE A 1 234 ? 86.370 22.265 -122.717 1.00 59.81 234 ILE A CA 1
ATOM 1906 C C . ILE A 1 234 ? 86.815 23.526 -123.463 1.00 59.81 234 ILE A C 1
ATOM 1908 O O . ILE A 1 234 ? 87.424 23.417 -124.525 1.00 59.81 234 ILE A O 1
ATOM 1912 N N . LYS A 1 235 ? 86.568 24.716 -122.904 1.00 58.62 235 LYS A N 1
ATOM 1913 C CA . LYS A 1 235 ? 87.024 25.985 -123.481 1.00 58.62 235 LYS A CA 1
ATOM 1914 C C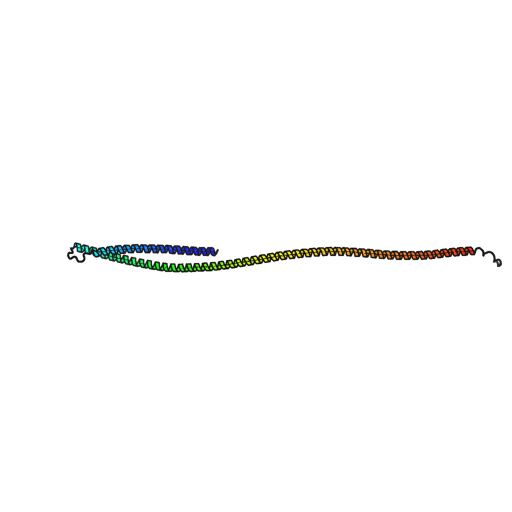 . LYS A 1 235 ? 88.553 26.048 -123.570 1.00 58.62 235 LYS A C 1
ATOM 1916 O O . LYS A 1 235 ? 89.071 26.340 -124.641 1.00 58.62 235 LYS A O 1
ATOM 1921 N N . GLU A 1 236 ? 89.272 25.654 -122.520 1.00 58.12 236 GLU A N 1
ATOM 1922 C CA . GLU A 1 236 ? 90.740 25.551 -122.543 1.00 58.12 236 GLU A CA 1
ATOM 1923 C C . GLU A 1 236 ? 91.251 24.499 -123.546 1.00 58.12 236 GLU A C 1
ATOM 1925 O O . GLU A 1 236 ? 92.242 24.735 -124.237 1.00 58.12 236 GLU A O 1
ATOM 1930 N N . GLN A 1 237 ? 90.567 23.359 -123.704 1.00 57.41 237 GLN A N 1
ATOM 1931 C CA . GLN A 1 237 ? 90.925 22.344 -124.707 1.00 57.41 237 GLN A CA 1
ATOM 1932 C C . GLN A 1 237 ? 90.636 22.783 -126.154 1.00 57.41 237 GLN A C 1
ATOM 1934 O O . GLN A 1 237 ? 91.353 22.374 -127.073 1.00 57.41 237 GLN A O 1
ATOM 1939 N N . VAL A 1 238 ? 89.603 23.600 -126.375 1.00 58.62 238 VAL A N 1
ATOM 1940 C CA . VAL A 1 238 ? 89.284 24.204 -127.680 1.00 58.62 23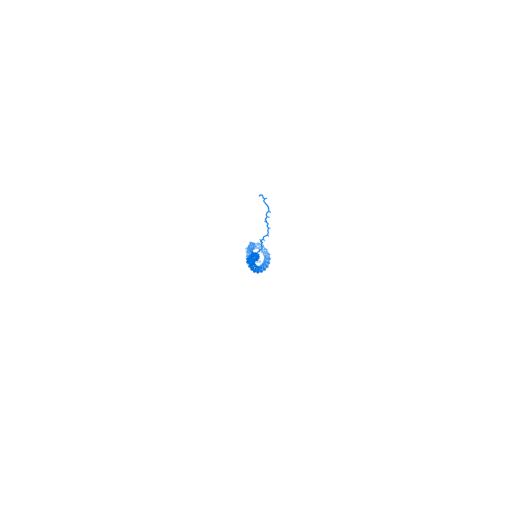8 VAL A CA 1
ATOM 1941 C C . VAL A 1 238 ? 90.292 25.304 -128.017 1.00 58.62 238 VAL A C 1
ATOM 1943 O O . VAL A 1 238 ? 90.833 25.306 -129.126 1.00 58.62 238 VAL A O 1
ATOM 1946 N N . ASP A 1 239 ? 90.629 26.163 -127.054 1.00 55.94 239 ASP A N 1
ATOM 1947 C CA . ASP A 1 239 ? 91.625 27.224 -127.227 1.00 55.94 239 ASP A CA 1
ATOM 1948 C C . ASP A 1 239 ? 93.037 26.645 -127.453 1.00 55.94 239 ASP A C 1
ATOM 1950 O O . ASP A 1 239 ? 93.779 27.145 -128.299 1.00 55.94 239 ASP A O 1
ATOM 1954 N N . ALA A 1 240 ? 93.385 25.512 -126.828 1.00 55.72 240 ALA A N 1
ATOM 1955 C CA . ALA A 1 240 ? 94.639 24.795 -127.091 1.00 55.72 240 ALA A CA 1
ATOM 1956 C C . ALA A 1 240 ? 94.694 24.106 -128.476 1.00 55.72 240 ALA A C 1
ATOM 1958 O O . ALA A 1 240 ? 95.783 23.904 -129.020 1.00 55.72 240 ALA A O 1
ATOM 1959 N N . LYS A 1 241 ? 93.546 23.763 -129.085 1.00 55.72 241 LYS A N 1
ATOM 1960 C CA . LYS A 1 241 ? 93.465 23.136 -130.424 1.00 55.72 241 LYS A CA 1
ATOM 1961 C C . LYS A 1 241 ? 93.374 24.134 -131.588 1.00 55.72 241 LYS A C 1
ATOM 1963 O O . LYS A 1 241 ? 93.624 23.738 -132.725 1.00 55.72 241 LYS A O 1
ATOM 1968 N N . LEU A 1 242 ? 93.068 25.409 -131.336 1.00 49.34 242 LEU A N 1
ATOM 1969 C CA . LEU A 1 242 ? 92.984 26.469 -132.358 1.00 49.34 242 LEU A CA 1
ATOM 1970 C C . LEU A 1 242 ? 94.325 27.168 -132.659 1.00 49.34 242 LEU A C 1
ATOM 1972 O O . LEU A 1 242 ? 94.416 27.945 -133.611 1.00 49.34 242 LEU A O 1
ATOM 1976 N N . ILE A 1 243 ? 95.383 26.854 -131.908 1.00 48.16 243 ILE A N 1
ATOM 1977 C CA . ILE A 1 243 ? 96.714 27.466 -132.049 1.00 48.16 243 ILE A CA 1
ATOM 1978 C C . ILE A 1 243 ? 97.526 27.028 -133.306 1.00 48.16 243 ILE A C 1
ATOM 1980 O O . ILE A 1 243 ? 98.425 27.783 -133.674 1.00 48.16 243 ILE A O 1
ATOM 1984 N N . PRO A 1 244 ? 97.218 25.958 -134.085 1.00 46.69 244 PRO A N 1
ATOM 1985 C CA . PRO A 1 244 ? 97.946 25.684 -135.340 1.00 46.69 244 PRO A CA 1
ATOM 1986 C C . PRO A 1 244 ? 97.235 26.017 -136.676 1.00 46.69 244 PRO A C 1
ATOM 1988 O O . PRO A 1 244 ? 97.810 25.728 -137.722 1.00 46.69 244 PRO A O 1
ATOM 1991 N N . LEU A 1 245 ? 96.035 26.622 -136.720 1.00 43.38 245 LEU A N 1
ATOM 1992 C CA . LEU A 1 245 ? 95.248 26.770 -137.976 1.00 43.38 245 LEU A CA 1
ATOM 1993 C C . LEU A 1 245 ? 95.025 28.212 -138.491 1.00 43.38 245 LEU A C 1
ATOM 1995 O O . LEU A 1 245 ? 94.153 28.446 -139.321 1.00 43.38 245 LEU A O 1
ATOM 1999 N N . LYS A 1 246 ? 95.850 29.182 -138.071 1.00 43.56 246 LYS A N 1
ATOM 2000 C CA . LYS A 1 246 ? 95.926 30.533 -138.680 1.00 43.56 246 LYS A CA 1
ATOM 2001 C C . LYS A 1 246 ? 97.310 30.846 -139.263 1.00 43.56 246 LYS A C 1
ATOM 2003 O O . LYS A 1 246 ? 97.855 31.931 -139.089 1.00 43.56 246 LYS A O 1
ATOM 2008 N N . THR A 1 247 ? 97.876 29.890 -139.998 1.00 45.50 247 THR A N 1
ATOM 2009 C CA . THR A 1 247 ? 98.873 30.182 -141.038 1.00 45.50 247 THR A CA 1
ATOM 2010 C C . THR A 1 247 ?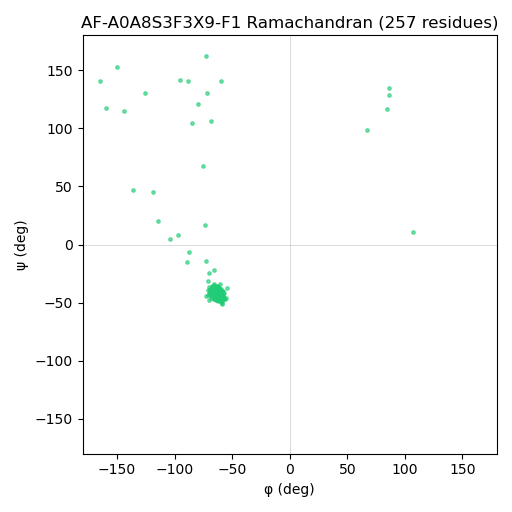 98.394 29.559 -142.349 1.00 45.50 247 THR A C 1
ATOM 2012 O O . THR A 1 247 ? 98.057 28.381 -142.372 1.00 45.50 247 THR A O 1
ATOM 2015 N N . LYS A 1 248 ? 98.404 30.366 -143.420 1.00 39.38 248 LYS A N 1
ATOM 2016 C CA . LYS A 1 248 ? 97.924 30.136 -144.802 1.00 39.38 248 LYS A CA 1
ATOM 2017 C C . LYS A 1 248 ? 96.444 30.432 -145.073 1.00 39.38 248 LYS A C 1
ATOM 2019 O O . LYS A 1 248 ? 95.579 30.007 -144.324 1.00 39.38 248 LYS A O 1
ATOM 2024 N N . THR A 1 249 ? 96.253 31.122 -146.209 1.00 37.03 249 THR A N 1
ATOM 2025 C CA . THR A 1 249 ? 95.013 31.553 -146.896 1.00 37.03 249 THR A CA 1
ATOM 2026 C C . THR A 1 249 ? 94.215 32.602 -146.111 1.00 37.03 249 THR A C 1
ATOM 2028 O O . THR A 1 249 ? 93.600 32.275 -145.113 1.00 37.03 249 THR A O 1
ATOM 2031 N N . ASP A 1 250 ? 94.299 33.908 -146.396 1.00 34.75 250 ASP A N 1
ATOM 2032 C CA . ASP A 1 250 ? 94.040 34.505 -147.710 1.00 34.75 250 ASP A CA 1
ATOM 2033 C C . ASP A 1 250 ? 94.949 35.694 -148.056 1.00 34.75 250 ASP A C 1
ATOM 2035 O O . ASP A 1 250 ? 94.897 36.780 -147.478 1.00 34.75 250 ASP A O 1
ATOM 2039 N N . SER A 1 251 ? 95.758 35.465 -149.083 1.00 37.75 251 SER A N 1
ATOM 2040 C CA . SER A 1 251 ? 96.228 36.471 -150.025 1.00 37.75 251 SER A CA 1
ATOM 2041 C C . SER A 1 251 ? 95.191 36.545 -151.155 1.00 37.75 251 SER A C 1
ATOM 2043 O O . SER A 1 251 ? 94.800 35.485 -151.635 1.00 37.75 251 SER A O 1
ATOM 2045 N N . ILE A 1 252 ? 94.897 37.758 -151.659 1.00 41.09 252 ILE A N 1
ATOM 2046 C CA . ILE A 1 252 ? 94.182 38.065 -152.929 1.00 41.09 252 ILE A CA 1
ATOM 2047 C C . ILE A 1 252 ? 92.643 38.047 -152.763 1.00 41.09 252 ILE A C 1
ATOM 2049 O O . ILE A 1 252 ? 92.066 37.007 -152.506 1.00 41.09 252 ILE A O 1
ATOM 2053 N N . ASN A 1 253 ? 91.861 39.117 -152.931 1.00 32.56 253 ASN A N 1
ATOM 2054 C CA . ASN A 1 253 ? 92.053 40.449 -153.506 1.00 32.56 253 ASN A CA 1
ATOM 2055 C C . ASN A 1 253 ? 90.871 41.328 -153.051 1.00 32.56 253 ASN A C 1
ATOM 2057 O O . ASN A 1 253 ? 89.728 40.891 -153.144 1.00 32.56 253 ASN A O 1
ATOM 2061 N N . ASN A 1 254 ? 91.112 42.598 -152.724 1.00 32.28 254 ASN A N 1
ATOM 2062 C CA . ASN A 1 254 ? 90.428 43.656 -153.467 1.00 32.28 254 ASN A CA 1
ATOM 2063 C C . ASN A 1 254 ? 91.158 44.992 -153.331 1.00 32.28 254 ASN A C 1
ATOM 2065 O O . ASN A 1 254 ? 91.317 45.559 -152.253 1.00 32.28 254 ASN A O 1
ATOM 2069 N N . ARG A 1 255 ? 91.615 45.459 -154.490 1.00 39.12 255 ARG A N 1
ATOM 2070 C CA . ARG A 1 255 ? 92.078 46.808 -154.782 1.00 39.12 255 ARG A CA 1
ATOM 2071 C C . ARG A 1 255 ? 90.881 47.556 -155.385 1.00 39.12 255 ARG A C 1
ATOM 2073 O O . ARG A 1 255 ? 90.201 46.983 -156.233 1.00 39.12 255 ARG A O 1
ATOM 2080 N N . SER A 1 256 ? 90.756 48.836 -155.021 1.00 38.72 256 SER A N 1
ATOM 2081 C CA . SER A 1 256 ? 89.983 49.907 -155.691 1.00 38.72 256 SER A CA 1
ATOM 2082 C C . SER A 1 256 ? 88.496 50.002 -155.295 1.00 38.72 256 SER A C 1
ATOM 2084 O O . SER A 1 256 ? 87.784 49.011 -155.326 1.00 38.72 256 SER A O 1
ATOM 2086 N N . SER A 1 257 ? 87.953 51.163 -154.904 1.00 34.62 257 SER A N 1
ATOM 2087 C CA . SER A 1 257 ? 88.145 52.495 -155.499 1.00 34.62 257 SER A CA 1
ATOM 2088 C C . SER A 1 257 ? 88.028 53.668 -154.503 1.00 34.62 257 SER A C 1
ATOM 2090 O O . SER A 1 257 ? 87.317 53.600 -153.509 1.00 34.62 257 SER A O 1
ATOM 2092 N N . VAL A 1 258 ? 88.732 54.736 -154.875 1.00 48.81 258 VAL A N 1
ATOM 2093 C CA . VAL A 1 258 ? 88.964 56.075 -154.306 1.00 48.81 258 VAL A CA 1
ATOM 2094 C C . VAL A 1 258 ? 87.704 56.941 -154.106 1.00 48.81 258 VAL A C 1
ATOM 2096 O O . VAL A 1 258 ? 86.865 56.994 -155.006 1.00 48.81 258 VAL A O 1
ATOM 2099 N N . ALA A 1 259 ? 87.669 57.683 -152.988 1.00 39.97 259 ALA A N 1
ATOM 2100 C CA . ALA A 1 259 ? 87.438 59.134 -152.867 1.00 39.97 259 ALA A CA 1
ATOM 2101 C C . ALA A 1 259 ? 88.166 59.632 -151.604 1.00 39.97 259 ALA A C 1
ATOM 2103 O O . ALA A 1 259 ? 88.124 58.889 -150.596 1.00 39.97 259 ALA A O 1
#

Radius of gyration: 84.98 Å; Cα contacts (8 Å, |Δi|>4): 26; chains: 1; bounding box: 151×74×242 Å

Organism: NCBI:txid392030

Mean predicted aligned error: 16.32 Å

Foldseek 3Di:
DVVVVVVVVVVVVVVVLVVVVVVLVVVLVVLVVVLVVLVVVLVVLVVVLVVLVVPQPPDDPDDDPVSVVVNVVSVVVSVVSVVVSVVSVVVSVVSVVVSVVSVVVVVVVVVVVVVVVVVVVVVVVVVVVVVVVVVVVVVVVVVVVVVVVVVVVVVVVVVVVVVVVVVVVVVVVVVVVVVVVVVVVVVVVVVVVVVVVVVVVVVVVVVVVVVVVVVVVVVVVVVVVVVVVVVVVVVVVVVVVPVPPPDDDDDDDDDDDDD

Sequence (259 aa):
NSEASIRDQLENNMKQRLASLDHRRQKLIEQSASLVTRVEEVKIATAAWKSNLTNLPIGQSGLTVDVSNELRERVTRVSQDVKKFEIDMKTFVKEMYELQDMTKNFDREIKSLQLSVQDASRETQDLFADVTRTENQAQQAIEKSTTIEREVQKIRENLRAFVNDKDAQSKDAETQYSRLETMQNRTSNIS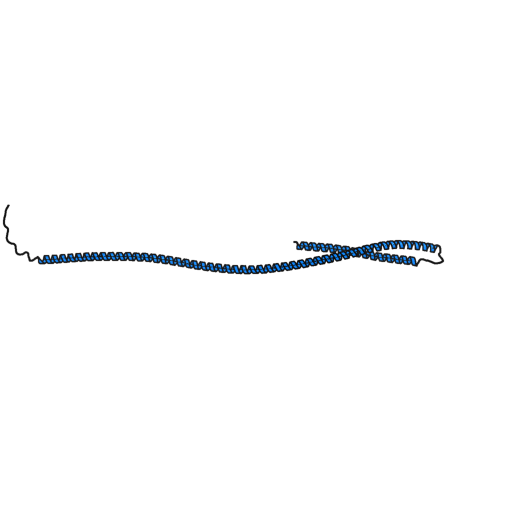RQYWILNDQYRLLNTTTLNAMETHEKLNVDYDQNSMLQNSNTIKEQVDAKLIPLKTKTDSINNRSSVA

pLDDT: mean 80.16, std 15.52, range [32.28, 98.38]

Solvent-accessible surface area (backbone atoms only — not comparable to full-atom values): 14385 Å² total; per-residue (Å²): 117,67,66,63,53,52,52,54,49,52,52,51,52,52,51,54,51,51,54,53,50,51,55,48,52,51,50,52,52,52,53,52,52,52,49,55,54,50,52,52,52,52,51,52,52,51,51,52,51,51,54,59,59,75,68,53,85,81,84,64,96,74,73,46,74,66,56,52,51,52,50,52,54,49,52,52,50,51,54,51,51,52,55,50,50,52,53,53,50,56,51,50,54,51,52,50,52,55,51,52,53,49,53,54,51,48,54,53,47,54,52,53,48,53,50,52,51,51,52,53,53,48,53,51,51,54,50,51,52,53,51,55,50,50,52,54,53,50,52,53,49,49,56,51,49,56,50,50,52,53,51,53,51,51,51,52,53,51,50,52,52,51,52,54,51,50,53,51,52,51,52,53,51,52,53,51,50,56,50,50,52,52,51,50,54,49,51,54,50,52,54,50,51,50,55,52,51,53,51,52,51,53,52,48,54,53,50,52,50,53,50,50,54,51,50,51,49,52,49,52,53,47,52,52,49,50,51,49,50,51,52,50,52,49,49,52,55,49,59,68,64,58,74,79,74,85,71,82,86,87,80,88,86,87,83,89,85,90,134

Nearest PDB structures (foldseek):
  5nnv-assembly4_D  TM=4.590E-01  e=1.595E+00  Bacillus subtilis subsp. subtilis str. 168

Secondary structure (DSSP, 8-state):
-HHHHHHHHHHHHHHHHHHHHHHHHHHHHHHHHHHHHHHHHHHHHHHHHHHHHHT--TT-S---HHHHHHHHHHHHHHHHHHHHHHHHHHHHHHHHHHHHHHHHHHHHHHHHHHHHHHHHHHHHHHHHHHHHHHHHHHHHHHHHHHHHHHHHHHHHHHHHHHHHHHHHHHHHHHHHHHHHHHHHHHHHHHHHHHHHHHHHHHHHHHHHHHHHHHHHHHHHHHHHHHHHHHHHHHHHHHHHHSTTS-SS-----------

=== Feature glossary ===
Each block in this record encodes a different view of the same protein. In brief:

Predicted aligned error. PAE(i, j) answers: if I align the predicted and true structures on residue i, how far off (in Å) do I expect residue j to be? A block-diagonal PAE matrix with low values on the blocks and high values off-diagonal is the signature of a multi-domain protein with confidently predicted domains but uncertain inter-domain orientation.

Contact-map, Ramachandran, and PAE plots. Plot images: a contact map (which residues are close in 3D, as an N×N binary image), a Ramachandran scatter (backbone torsion angles, revealing secondary-structure composition at a glance), and — for AlphaFold structures — a PAE heatmap (pairwise prediction confidence).

Backbone torsions (φ/ψ). φ (phi) and ψ (psi) are the two rotatable backbone dihedrals per residue: φ is the C(i-1)–N–Cα–C torsion, ψ is the N–Cα–C–N(i+1) torsion, both in degrees on (−180°, 180°]. α-helical residues cluster near (−60°, −45°); β-strand residues near (−120°, +130°). A Ramachandran plot is simply a scatter of (φ, ψ) for every residue.

Foldseek 3Di. A 3Di character summarizes, for each residue, the relative orientation of the Cα frame of its nearest spatial neighbor. Because it encodes fold topology rather than chemistry, 3Di alignments detect remote structural similarity that sequence alignment misses.

Radius of gyration, Cα contacts, bounding box. Three whole-structure scalars: the radius of gyration (RMS distance of Cα from centroid, in Å), the count of Cα–Cα contacts (pairs closer than 8 Å and separated by more than four residues in sequence — i.e. tertiary, not local, contacts), and the bounding-box dimensions. Together they distinguish compact globular folds from extended fibres or disordered chains.

Sequence. Sequence gives the chain of amino acids in standard one-letter code (A=alanine, C=cysteine, …, Y=tyrosine), read N→C. It is the only feature that is directly encoded by the gene; all structural features are derived from the folded form of this sequence.

mmCIF coordinates. Atomic coordinates in PDBx/mmCIF format — the same representation the Protein Data Bank distributes. Each line of the _atom_site loop places one backbone atom in Cartesian space (units: ångströms, origin: arbitrary).

Secondary structure (3-state, P-SEA). Three-state secondary structure (P-SEA) collapses the eight DSSP classes into helix (a), strand (b), and coil (c). P-SEA assigns these from Cα geometry alone — distances and angles — without requiring backbone oxygens, so it works on any Cα trace.

InterPro / GO / CATH / organism. Functional annotations link the protein to curated databases. InterPro entries identify conserved domains and families by matching the sequence against member-database signatures (Pfam, PROSITE, CDD, …). Gene Ontology (GO) terms describe molecular function, biological process, and cellular component in a controlled vocabulary. CATH places the structure in a hierarchical fold classification (Class/Architecture/Topology/Homologous-superfamily). The organism is the source species.

B-factor. B-factor (Debye–Waller factor) reflects atomic displacement in the crystal lattice. It is an experimental observable (units Å²), not a prediction; low values mean the atom is pinned down, high values mean it moves or is heterogeneous across the crystal.

Rendered structure images. Structure images are PyMOL renders from six orthogonal camera directions. Cartoon representation draws helices as coils and strands as arrows; sticks shows the backbone as bonds; surface shows the solvent-excluded envelope. Rainbow coloring maps sequence position to hue (blue→red, N→C); chain coloring assigns a distinct color per polypeptide.

Solvent-accessible surface area. Solvent-accessible surface area (SASA) is the area in Å² traced out by the centre of a 1.4 Å probe sphere (a water molecule) rolled over the protein's van der Waals surface (Shrake–Rupley / Lee–Richards construction). Buried residues have near-zero SASA; fully exposed residues can exceed 200 Å². The total SASA scales roughly with the number of surface residues.

Secondary structure (8-state, DSSP). The SS8 string is DSSP's per-residue secondary-structure call. α-helix (H) means an i→i+4 H-bond ladder; β-strand (E) means the residue participates in a β-sheet; 3₁₀ (G) and π (I) are tighter and wider helices; T/S are turns/bends; '-' is loop.

pLDDT. For AlphaFold models, the B-factor field carries pLDDT — the model's own estimate of local accuracy on a 0–100 scale. Regions with pLDDT<50 should be treated as essentially unmodeled; they often correspond to intrinsically disordered segments.

Nearest PDB structures. Nearest PDB neighbors are the top structural matches found by Foldseek when searching this structure against the entire Protein Data Bank. Each hit reports a TM-score (0 to 1; >0.5 almost always implies the same fold) and an E-value. These are *structural* homologs — they may share no detectable sequence similarity.